Protein AF-A0A164PWG7-F1 (afdb_monomer_lite)

Sequence (227 aa):
MVSFFTFAILAALPVATAGVLSYVVKAGDTCDSISAANNASTYQLAIVNSGTIDPSCSNLAIGATICLASPGQDCSQTHVVQTGETCNQLESVFGINSTILWANNPQINEDCTNMYTGEVICTAGQVFTPSAPVGSVAADPSDIHPASAPPATTSVGTTTTTTTSSSSSTSPPTTTSTSTSTSSSSSSSSSSSKTTSTSTSATPTPTPDSGDDGDDGDDNLPWCDEL

Structure (mmCIF, N/CA/C/O backbone):
data_AF-A0A164PWG7-F1
#
_entry.id   AF-A0A164PWG7-F1
#
loop_
_atom_site.group_PDB
_atom_site.id
_atom_site.type_symbol
_atom_site.label_atom_id
_atom_site.label_alt_id
_atom_site.label_comp_id
_atom_site.label_asym_id
_atom_site.label_entity_id
_atom_site.label_seq_id
_atom_site.pdbx_PDB_ins_code
_atom_site.Cartn_x
_atom_site.Cartn_y
_atom_site.Cartn_z
_atom_site.occupancy
_atom_site.B_iso_or_equiv
_atom_site.auth_seq_id
_atom_site.auth_comp_id
_atom_site.auth_asym_id
_atom_site.auth_atom_id
_atom_site.pdbx_PDB_model_num
ATOM 1 N N . MET A 1 1 ? 69.682 1.162 7.909 1.00 52.47 1 MET A N 1
ATOM 2 C CA . MET A 1 1 ? 68.590 0.761 8.820 1.00 52.47 1 MET A CA 1
ATOM 3 C C . MET A 1 1 ? 67.306 1.289 8.201 1.00 52.47 1 MET A C 1
ATOM 5 O O . MET A 1 1 ? 67.155 2.499 8.141 1.00 52.47 1 MET A O 1
ATOM 9 N N . VAL A 1 2 ? 66.487 0.424 7.598 1.00 45.31 2 VAL A N 1
ATOM 10 C CA . VAL A 1 2 ? 65.310 0.840 6.810 1.00 45.31 2 VAL A CA 1
ATOM 11 C C . VAL A 1 2 ? 64.064 0.546 7.636 1.00 45.31 2 VAL A C 1
ATOM 13 O O . VAL A 1 2 ? 63.863 -0.599 8.035 1.00 45.31 2 VAL A O 1
ATOM 16 N N . SER A 1 3 ? 63.276 1.576 7.944 1.00 58.38 3 SER A N 1
ATOM 17 C CA . SER A 1 3 ? 62.084 1.447 8.786 1.00 58.38 3 SER A CA 1
ATOM 18 C C . SER A 1 3 ? 60.854 1.219 7.914 1.00 58.38 3 SER A C 1
ATOM 20 O O . SER A 1 3 ? 60.445 2.113 7.175 1.00 58.38 3 SER A O 1
ATOM 22 N N . PHE A 1 4 ? 60.272 0.023 7.987 1.00 56.84 4 PHE A N 1
ATOM 23 C CA . PHE A 1 4 ? 59.053 -0.315 7.257 1.00 56.84 4 PHE A CA 1
ATOM 24 C C . PHE A 1 4 ? 57.831 0.174 8.040 1.00 56.84 4 PHE A C 1
ATOM 26 O O . PHE A 1 4 ? 57.463 -0.413 9.055 1.00 56.84 4 PHE A O 1
ATOM 33 N N . PHE A 1 5 ? 57.196 1.245 7.564 1.00 63.22 5 PHE A N 1
ATOM 34 C CA . PHE A 1 5 ? 55.894 1.672 8.072 1.00 63.22 5 PHE A CA 1
ATOM 35 C C . PHE A 1 5 ? 54.803 0.740 7.536 1.00 63.22 5 PHE A C 1
ATOM 37 O O . PHE A 1 5 ? 54.441 0.793 6.362 1.00 63.22 5 PHE A O 1
ATOM 44 N N . THR A 1 6 ? 54.273 -0.117 8.406 1.00 63.53 6 THR A N 1
ATOM 45 C CA . THR A 1 6 ? 53.088 -0.928 8.118 1.00 63.53 6 THR A CA 1
ATOM 46 C C . THR A 1 6 ? 51.848 -0.039 8.120 1.00 63.53 6 THR A C 1
ATOM 48 O O . THR A 1 6 ? 51.354 0.336 9.185 1.00 63.53 6 THR A O 1
ATOM 51 N N . PHE A 1 7 ? 51.331 0.293 6.938 1.00 59.34 7 PHE A N 1
ATOM 52 C CA . PHE A 1 7 ? 50.018 0.921 6.814 1.00 59.34 7 PHE A CA 1
ATOM 53 C C . PHE A 1 7 ? 48.936 -0.070 7.255 1.00 59.34 7 PHE A C 1
ATOM 55 O O . PHE A 1 7 ? 48.806 -1.153 6.685 1.00 59.34 7 PHE A O 1
ATOM 62 N N . ALA A 1 8 ? 48.157 0.301 8.272 1.00 63.97 8 ALA A N 1
ATOM 63 C CA . ALA A 1 8 ? 46.962 -0.440 8.645 1.00 63.97 8 ALA A CA 1
ATOM 64 C C . ALA A 1 8 ? 45.886 -0.203 7.577 1.00 63.97 8 ALA A C 1
ATOM 66 O O . ALA A 1 8 ? 45.440 0.928 7.383 1.00 63.97 8 ALA A O 1
ATOM 67 N N . ILE A 1 9 ? 45.482 -1.263 6.877 1.00 61.28 9 ILE A N 1
ATOM 68 C CA . ILE A 1 9 ? 44.388 -1.194 5.906 1.00 61.28 9 ILE A CA 1
ATOM 69 C C . ILE A 1 9 ? 43.084 -1.063 6.694 1.00 61.28 9 ILE A C 1
ATOM 71 O O . ILE A 1 9 ? 42.662 -2.006 7.364 1.00 61.28 9 ILE A O 1
ATOM 75 N N . LEU A 1 10 ? 42.447 0.107 6.617 1.00 60.06 10 LEU A N 1
ATOM 76 C CA . LEU A 1 10 ? 41.082 0.285 7.098 1.00 60.06 10 LEU A CA 1
ATOM 77 C C . LEU A 1 10 ? 40.150 -0.500 6.169 1.00 60.06 10 LEU A C 1
ATOM 79 O O . LEU A 1 10 ? 39.916 -0.101 5.030 1.00 60.06 10 LEU A O 1
ATOM 83 N N . ALA A 1 11 ? 39.642 -1.634 6.648 1.00 56.31 11 ALA A N 1
ATOM 84 C CA . ALA A 1 11 ? 38.598 -2.364 5.950 1.00 56.31 11 ALA A CA 1
ATOM 85 C C . ALA A 1 11 ? 37.304 -1.542 6.010 1.00 56.31 11 ALA A C 1
ATOM 87 O O . ALA A 1 11 ? 36.694 -1.416 7.074 1.00 56.31 11 ALA A O 1
ATOM 88 N N . ALA A 1 12 ? 36.896 -0.972 4.876 1.00 59.94 12 ALA A N 1
ATOM 89 C CA . ALA A 1 12 ? 35.560 -0.415 4.741 1.00 59.94 12 ALA A CA 1
ATOM 90 C C . ALA A 1 12 ? 34.543 -1.551 4.918 1.00 59.94 12 ALA A C 1
ATOM 92 O O . ALA A 1 12 ? 34.608 -2.565 4.220 1.00 59.94 12 ALA A O 1
ATOM 93 N N . LEU A 1 13 ? 33.622 -1.393 5.868 1.00 57.59 13 LEU A N 1
ATOM 94 C CA . LEU A 1 13 ? 32.451 -2.260 5.944 1.00 57.59 13 LEU A CA 1
ATOM 95 C C . LEU A 1 13 ? 31.608 -2.034 4.680 1.00 57.59 13 LEU A C 1
ATOM 97 O O . LEU A 1 13 ? 31.513 -0.887 4.232 1.00 57.59 13 LEU A O 1
ATOM 101 N N . PRO A 1 14 ? 30.984 -3.078 4.105 1.00 47.38 14 PRO A N 1
ATOM 102 C CA . PRO A 1 14 ? 30.027 -2.873 3.033 1.00 47.38 14 PRO A CA 1
ATOM 103 C C . PRO A 1 14 ? 28.881 -2.019 3.576 1.00 47.38 14 PRO A C 1
ATOM 105 O O . PRO A 1 14 ? 28.176 -2.428 4.501 1.00 47.38 14 PRO A O 1
ATOM 108 N N . VAL A 1 15 ? 28.700 -0.828 3.006 1.00 54.97 15 VAL A N 1
ATOM 109 C CA . VAL A 1 15 ? 27.444 -0.097 3.165 1.00 54.97 15 VAL A CA 1
ATOM 110 C C . VAL A 1 15 ? 26.384 -0.969 2.511 1.00 54.97 15 VAL A C 1
ATOM 112 O O . VAL A 1 15 ? 26.452 -1.233 1.310 1.00 54.97 15 VAL A O 1
ATOM 115 N N . ALA A 1 16 ? 25.437 -1.458 3.306 1.00 49.78 16 ALA A N 1
ATOM 116 C CA . ALA A 1 16 ? 24.251 -2.093 2.765 1.00 49.78 16 ALA A CA 1
ATOM 117 C C . ALA A 1 16 ? 23.448 -1.004 2.049 1.00 49.78 16 ALA A C 1
ATOM 119 O O . ALA A 1 16 ? 22.734 -0.236 2.692 1.00 49.78 16 ALA A O 1
ATOM 120 N N . THR A 1 17 ? 23.609 -0.910 0.726 1.00 49.88 17 THR A N 1
ATOM 121 C CA . THR A 1 17 ? 22.620 -0.210 -0.091 1.00 49.88 17 THR A CA 1
ATOM 122 C C . THR A 1 17 ? 21.271 -0.881 0.154 1.00 49.88 17 THR A C 1
ATOM 124 O O . THR A 1 17 ? 21.192 -2.114 0.216 1.00 49.88 17 THR A O 1
ATOM 127 N N . ALA A 1 18 ? 20.230 -0.081 0.371 1.00 59.41 18 ALA A N 1
ATOM 128 C CA . ALA A 1 18 ? 18.877 -0.584 0.552 1.00 59.41 18 ALA A CA 1
ATOM 129 C C . ALA A 1 18 ? 18.358 -1.030 -0.821 1.00 59.41 18 ALA A C 1
ATOM 131 O O . ALA A 1 18 ? 17.728 -0.256 -1.533 1.00 59.41 18 ALA A O 1
ATOM 132 N N . GLY A 1 19 ? 18.722 -2.255 -1.214 1.00 62.94 19 GLY A N 1
ATOM 133 C CA . GLY A 1 19 ? 18.371 -2.824 -2.512 1.00 62.94 19 GLY A CA 1
ATOM 134 C C . GLY A 1 19 ? 16.861 -2.805 -2.728 1.00 62.94 19 GLY A C 1
ATOM 135 O O . GLY A 1 19 ? 16.097 -3.121 -1.813 1.00 62.94 19 GLY A O 1
ATOM 136 N N . VAL A 1 20 ? 16.447 -2.408 -3.928 1.00 71.56 20 VAL A N 1
ATOM 137 C CA . VAL A 1 20 ? 15.059 -2.035 -4.194 1.00 71.56 20 VAL A CA 1
ATOM 138 C C . VAL A 1 20 ? 14.106 -3.213 -4.034 1.00 71.56 20 VAL A C 1
ATOM 140 O O . VAL A 1 20 ? 14.305 -4.307 -4.574 1.00 71.56 20 VAL A O 1
ATOM 143 N N . LEU A 1 21 ? 13.050 -2.988 -3.253 1.00 84.75 21 LEU A N 1
ATOM 144 C CA . LEU A 1 21 ? 12.075 -4.017 -2.934 1.00 84.75 21 LEU A CA 1
ATOM 145 C C . LEU A 1 21 ? 11.189 -4.232 -4.167 1.00 84.75 21 LEU A C 1
ATOM 147 O O . LEU A 1 21 ? 10.306 -3.429 -4.456 1.00 84.75 21 LEU A O 1
ATOM 151 N N . SER A 1 22 ? 11.458 -5.294 -4.923 1.00 91.12 22 SER A N 1
ATOM 152 C CA . SER A 1 22 ? 10.815 -5.589 -6.207 1.00 91.12 22 SER A CA 1
ATOM 153 C C . SER A 1 22 ? 10.317 -7.033 -6.277 1.00 91.12 22 SER A C 1
ATOM 155 O O . SER A 1 22 ? 10.757 -7.911 -5.532 1.00 91.12 22 SER A O 1
ATOM 157 N N . TYR A 1 23 ? 9.351 -7.284 -7.160 1.00 93.31 23 TYR A N 1
ATOM 158 C CA . TYR A 1 23 ? 8.642 -8.555 -7.260 1.00 93.31 23 TYR A CA 1
ATOM 159 C C . TYR A 1 23 ? 8.322 -8.911 -8.713 1.00 93.31 23 TYR A C 1
ATOM 161 O O . TYR A 1 23 ? 7.915 -8.055 -9.493 1.00 93.31 23 TYR A O 1
ATOM 169 N N . VAL A 1 24 ? 8.459 -10.192 -9.072 1.00 94.62 24 VAL A N 1
ATOM 170 C CA . VAL A 1 24 ? 8.074 -10.710 -10.396 1.00 94.62 24 VAL A CA 1
ATOM 171 C C . VAL A 1 24 ? 6.700 -11.377 -10.317 1.00 94.62 24 VAL A C 1
ATOM 173 O O . VAL A 1 24 ? 6.528 -12.372 -9.595 1.00 94.62 24 VAL A O 1
ATOM 176 N N . VAL A 1 25 ? 5.750 -10.830 -11.081 1.00 95.81 25 VAL A N 1
ATOM 177 C CA . VAL A 1 25 ? 4.333 -11.230 -11.136 1.00 95.81 25 VAL A CA 1
ATOM 178 C C . VAL A 1 25 ? 4.170 -12.668 -11.630 1.00 95.81 25 VAL A C 1
ATOM 180 O O . VAL A 1 25 ? 4.746 -13.065 -12.647 1.00 95.81 25 VAL A O 1
ATOM 183 N N . LYS A 1 26 ? 3.343 -13.449 -10.931 1.00 95.94 26 LYS A N 1
ATOM 184 C CA . LYS A 1 26 ? 3.063 -14.866 -11.203 1.00 95.94 26 LYS A CA 1
ATOM 185 C C . LYS A 1 26 ? 1.606 -15.068 -11.624 1.00 95.94 26 LYS A C 1
ATOM 187 O O . LYS A 1 26 ? 0.767 -14.179 -11.512 1.00 95.94 26 LYS A O 1
ATOM 192 N N . ALA A 1 27 ? 1.302 -16.265 -12.123 1.00 95.88 27 ALA A N 1
ATOM 193 C CA . ALA A 1 27 ? -0.060 -16.641 -12.484 1.00 95.88 27 ALA A CA 1
ATOM 194 C C . ALA A 1 27 ? -0.973 -16.678 -11.249 1.00 95.88 27 ALA A C 1
ATOM 196 O O . ALA A 1 27 ? -0.727 -17.460 -10.332 1.00 95.88 27 ALA A O 1
ATOM 197 N N . GLY A 1 28 ? -2.044 -15.883 -11.269 1.00 93.38 28 GLY A N 1
ATOM 198 C CA . GLY A 1 28 ? -3.027 -15.793 -10.189 1.00 93.38 28 GLY A CA 1
ATOM 199 C C . GLY A 1 28 ? -2.750 -14.720 -9.130 1.00 93.38 28 GLY A C 1
ATOM 200 O O . GLY A 1 28 ? -3.546 -14.610 -8.202 1.00 93.38 28 GLY A O 1
ATOM 201 N N . ASP A 1 29 ? -1.681 -13.930 -9.264 1.00 96.88 29 ASP A N 1
ATOM 202 C CA . ASP A 1 29 ? -1.406 -12.802 -8.364 1.00 96.88 29 ASP A CA 1
ATOM 203 C C . ASP A 1 29 ? -2.400 -11.637 -8.581 1.00 96.88 29 ASP A C 1
ATOM 205 O O . ASP A 1 29 ? -2.805 -11.364 -9.709 1.00 96.88 29 ASP A O 1
ATOM 209 N N . THR A 1 30 ? -2.744 -10.898 -7.526 1.00 95.25 30 THR A N 1
ATOM 210 C CA . THR A 1 30 ? -3.335 -9.543 -7.574 1.00 95.25 30 THR A CA 1
ATOM 211 C C . THR A 1 30 ? -2.411 -8.564 -6.844 1.00 95.25 30 THR A C 1
ATOM 213 O O . THR A 1 30 ? -1.523 -9.002 -6.111 1.00 95.25 30 THR A O 1
ATOM 216 N N . CYS A 1 31 ? -2.616 -7.245 -6.973 1.00 94.69 31 CYS A N 1
ATOM 217 C CA . CYS A 1 31 ? -1.862 -6.282 -6.158 1.00 94.69 31 CYS A CA 1
ATOM 218 C C . CYS A 1 31 ? -1.983 -6.598 -4.658 1.00 94.69 31 CYS A C 1
ATOM 220 O O . CYS A 1 31 ? -0.962 -6.727 -3.993 1.00 94.69 31 CYS A O 1
ATOM 222 N N . ASP A 1 32 ? -3.196 -6.846 -4.151 1.00 95.12 32 ASP A N 1
ATOM 223 C CA . ASP A 1 32 ? -3.411 -7.190 -2.740 1.00 95.12 32 ASP A CA 1
ATOM 224 C C . ASP A 1 32 ? -2.727 -8.506 -2.325 1.00 95.12 32 ASP A C 1
ATOM 226 O O . ASP A 1 32 ? -2.140 -8.577 -1.245 1.00 95.12 32 ASP A O 1
ATOM 230 N N . SER A 1 33 ? -2.722 -9.547 -3.173 1.00 96.38 33 SER A N 1
ATOM 231 C CA . SER A 1 33 ? -2.039 -10.806 -2.831 1.00 96.38 33 SER A CA 1
ATOM 232 C C . SER A 1 33 ? -0.516 -10.663 -2.835 1.00 96.38 33 SER A C 1
ATOM 234 O O . SER A 1 33 ? 0.156 -11.298 -2.023 1.00 96.38 33 SER A O 1
ATOM 236 N N . ILE A 1 34 ? 0.037 -9.823 -3.718 1.00 96.12 34 ILE A N 1
ATOM 237 C CA . ILE A 1 34 ? 1.463 -9.479 -3.732 1.00 96.12 34 ILE A CA 1
ATOM 238 C C . ILE A 1 34 ? 1.802 -8.653 -2.488 1.00 96.12 34 ILE A C 1
ATOM 240 O O . ILE A 1 34 ? 2.715 -9.018 -1.747 1.00 96.12 34 ILE A O 1
ATOM 244 N N . SER A 1 35 ? 1.051 -7.588 -2.220 1.00 95.69 35 SER A N 1
ATOM 245 C CA . SER A 1 35 ? 1.197 -6.735 -1.041 1.00 95.69 35 SER A CA 1
ATOM 246 C C . SER A 1 35 ? 1.171 -7.543 0.260 1.00 95.69 35 SER A C 1
ATOM 248 O O . SER A 1 35 ? 2.094 -7.440 1.071 1.00 95.69 35 SER A O 1
ATOM 250 N N . ALA A 1 36 ? 0.192 -8.439 0.421 1.00 96.25 36 ALA A N 1
ATOM 251 C CA . ALA A 1 36 ? 0.043 -9.275 1.610 1.00 96.25 36 ALA A CA 1
ATOM 252 C C . ALA A 1 36 ? 1.167 -10.315 1.752 1.00 96.25 36 ALA A C 1
ATOM 254 O O . ALA A 1 36 ? 1.600 -10.607 2.865 1.00 96.25 36 ALA A O 1
ATOM 255 N N . ALA A 1 37 ? 1.668 -10.864 0.640 1.00 96.38 37 ALA A N 1
ATOM 256 C CA . ALA A 1 37 ? 2.770 -11.826 0.653 1.00 96.38 37 ALA A CA 1
ATOM 257 C C . ALA A 1 37 ? 4.145 -11.187 0.928 1.00 96.38 37 ALA A C 1
ATOM 259 O O . ALA A 1 37 ? 5.050 -11.887 1.386 1.00 96.38 37 ALA A O 1
ATOM 260 N N . ASN A 1 38 ? 4.313 -9.888 0.651 1.00 94.75 38 ASN A N 1
ATOM 261 C CA . ASN A 1 38 ? 5.597 -9.186 0.768 1.00 94.75 38 ASN A CA 1
ATOM 262 C C . ASN A 1 38 ? 5.647 -8.140 1.904 1.00 94.75 38 ASN A C 1
ATOM 264 O O . ASN A 1 38 ? 6.716 -7.592 2.150 1.00 94.75 38 ASN A O 1
ATOM 268 N N . ASN A 1 39 ? 4.548 -7.905 2.636 1.00 93.81 39 ASN A N 1
ATOM 269 C CA . ASN A 1 39 ? 4.400 -6.829 3.637 1.00 93.81 39 ASN A CA 1
ATOM 270 C C . ASN A 1 39 ? 4.582 -5.422 3.034 1.00 93.81 39 ASN A C 1
ATOM 272 O O . ASN A 1 39 ? 5.208 -4.551 3.631 1.00 93.81 39 ASN A O 1
ATOM 276 N N . ALA A 1 40 ? 4.048 -5.213 1.830 1.00 93.06 40 ALA A N 1
ATOM 277 C CA . ALA A 1 40 ? 4.047 -3.925 1.142 1.00 93.06 40 ALA A CA 1
ATOM 278 C C . ALA A 1 40 ? 2.626 -3.355 1.127 1.00 93.06 40 ALA A C 1
ATOM 280 O O . ALA A 1 40 ? 1.676 -4.098 0.892 1.00 93.06 40 ALA A O 1
ATOM 281 N N . SER A 1 41 ? 2.446 -2.054 1.360 1.00 93.88 41 SER A N 1
ATOM 282 C CA . SER A 1 41 ? 1.100 -1.465 1.327 1.00 93.88 41 SER A CA 1
ATOM 283 C C . SER A 1 41 ? 0.530 -1.453 -0.096 1.00 93.88 41 SER A C 1
ATOM 285 O O . SER A 1 41 ? 1.255 -1.150 -1.046 1.00 93.88 41 SER A O 1
ATOM 287 N N . THR A 1 42 ? -0.770 -1.737 -0.246 1.00 92.69 42 THR A N 1
ATOM 288 C CA . THR A 1 42 ? -1.476 -1.635 -1.535 1.00 92.69 42 THR A CA 1
ATOM 289 C C . THR A 1 42 ? -1.344 -0.216 -2.113 1.00 92.69 42 THR A C 1
ATOM 291 O O . THR A 1 42 ? -1.077 -0.076 -3.308 1.00 92.69 42 THR A O 1
ATOM 294 N N . TYR A 1 43 ? -1.397 0.829 -1.269 1.00 90.94 43 TYR A N 1
ATOM 295 C CA . TYR A 1 43 ? -1.148 2.220 -1.674 1.00 90.94 43 TYR A CA 1
ATOM 296 C C . TYR A 1 43 ? 0.234 2.400 -2.307 1.00 90.94 43 TYR A C 1
ATOM 298 O O . TYR A 1 43 ? 0.369 2.923 -3.413 1.00 90.94 43 TYR A O 1
ATOM 306 N N . GLN A 1 44 ? 1.276 1.963 -1.593 1.00 90.62 44 GLN A N 1
ATOM 307 C CA . GLN A 1 44 ? 2.664 2.165 -2.004 1.00 90.62 44 GLN A CA 1
ATOM 308 C C . GLN A 1 44 ? 2.944 1.459 -3.330 1.00 90.62 44 GLN A C 1
ATOM 310 O O . GLN A 1 44 ? 3.509 2.081 -4.227 1.00 90.62 44 GLN A O 1
ATOM 315 N N . LEU A 1 45 ? 2.467 0.217 -3.480 1.00 91.62 45 LEU A N 1
ATOM 316 C CA . LEU A 1 45 ? 2.562 -0.568 -4.710 1.00 91.62 45 LEU A CA 1
ATOM 317 C C . LEU A 1 45 ? 1.825 0.120 -5.878 1.00 91.62 45 LEU A C 1
ATOM 319 O O . LEU A 1 45 ? 2.379 0.215 -6.974 1.00 91.62 45 LEU A O 1
ATOM 323 N N . ALA A 1 46 ? 0.621 0.658 -5.663 1.00 88.56 46 ALA A N 1
ATOM 324 C CA . ALA A 1 46 ? -0.116 1.376 -6.706 1.00 88.56 46 ALA A CA 1
ATOM 325 C C . ALA A 1 46 ? 0.592 2.672 -7.153 1.00 88.56 46 ALA A C 1
ATOM 327 O O . ALA A 1 46 ? 0.720 2.925 -8.350 1.00 88.56 46 ALA A O 1
ATOM 328 N N . ILE A 1 47 ? 1.102 3.478 -6.213 1.00 86.62 47 ILE A N 1
ATOM 329 C CA . ILE A 1 47 ? 1.784 4.745 -6.526 1.00 86.62 47 ILE A CA 1
ATOM 330 C C . ILE A 1 47 ? 3.139 4.513 -7.202 1.00 86.62 47 ILE A C 1
ATOM 332 O O . ILE A 1 47 ? 3.409 5.126 -8.237 1.00 86.62 47 ILE A O 1
ATOM 336 N N . VAL A 1 48 ? 3.976 3.615 -6.672 1.00 88.62 48 VAL A N 1
ATOM 337 C CA . VAL A 1 48 ? 5.343 3.383 -7.181 1.00 88.62 48 VAL A CA 1
ATOM 338 C C . VAL A 1 48 ? 5.359 2.786 -8.598 1.00 88.62 48 VAL A C 1
ATOM 340 O O . VAL A 1 48 ? 6.302 3.001 -9.353 1.00 88.62 48 VAL A O 1
ATOM 343 N N . ASN A 1 49 ? 4.286 2.092 -8.999 1.00 90.00 49 ASN A N 1
ATOM 344 C CA . ASN A 1 49 ? 4.118 1.554 -10.352 1.00 90.00 49 ASN A CA 1
ATOM 345 C C . ASN A 1 49 ? 3.130 2.359 -11.218 1.00 90.00 49 ASN A C 1
ATOM 347 O O . ASN A 1 49 ? 2.752 1.890 -12.285 1.00 90.00 49 ASN A O 1
ATOM 351 N N . SER A 1 50 ? 2.696 3.553 -10.808 1.00 86.75 50 SER A N 1
ATOM 352 C CA . SER A 1 50 ? 1.603 4.299 -11.471 1.00 86.75 50 SER A CA 1
ATOM 353 C C . SER A 1 50 ? 1.844 4.690 -12.944 1.00 86.75 50 SER A C 1
ATOM 355 O O . SER A 1 50 ? 0.902 5.062 -13.643 1.00 86.75 50 SER A O 1
ATOM 357 N N . GLY A 1 51 ? 3.082 4.583 -13.444 1.00 84.25 51 GLY A N 1
ATOM 358 C CA . GLY A 1 51 ? 3.414 4.717 -14.870 1.00 84.25 51 GLY A CA 1
ATOM 359 C C . GLY A 1 51 ? 3.225 3.441 -15.708 1.00 84.25 51 GLY A C 1
ATOM 360 O O . GLY A 1 51 ? 3.263 3.514 -16.935 1.00 84.25 51 GLY A O 1
ATOM 361 N N . THR A 1 52 ? 3.034 2.276 -15.077 1.00 87.75 52 THR A N 1
ATOM 362 C CA . THR A 1 52 ? 2.986 0.953 -15.733 1.00 87.75 52 THR A CA 1
ATOM 363 C C . THR A 1 52 ? 1.798 0.087 -15.299 1.00 87.75 52 THR A C 1
ATOM 365 O O . THR A 1 52 ? 1.278 -0.672 -16.118 1.00 87.75 52 THR A O 1
ATOM 368 N N . ILE A 1 53 ? 1.328 0.214 -14.055 1.00 89.56 53 ILE A N 1
ATOM 369 C CA . ILE A 1 53 ? 0.128 -0.438 -13.510 1.00 89.56 53 ILE A CA 1
ATOM 370 C C . ILE A 1 53 ? -0.998 0.598 -13.408 1.00 89.56 53 ILE A C 1
ATOM 372 O O . ILE A 1 53 ? -0.774 1.726 -12.972 1.00 89.56 53 ILE A O 1
ATOM 376 N N . ASP A 1 54 ? -2.214 0.231 -13.817 1.00 86.75 54 ASP A N 1
ATOM 377 C CA . ASP A 1 54 ? -3.369 1.127 -13.697 1.00 86.75 54 ASP A CA 1
ATOM 378 C C . ASP A 1 54 ? -3.868 1.252 -12.237 1.00 86.75 54 ASP A C 1
ATOM 380 O O . ASP A 1 54 ? -3.664 0.334 -11.440 1.00 86.75 54 ASP A O 1
ATOM 384 N N . PRO A 1 55 ? -4.570 2.342 -11.858 1.00 81.38 55 PRO A N 1
ATOM 385 C CA . PRO A 1 55 ? -5.012 2.564 -10.474 1.00 81.38 55 PRO A CA 1
ATOM 386 C C . PRO A 1 55 ? -5.955 1.487 -9.901 1.00 81.38 55 PRO A C 1
ATOM 388 O O . PRO A 1 55 ? -6.116 1.393 -8.689 1.00 81.38 55 PRO A O 1
ATOM 391 N N . SER A 1 56 ? -6.574 0.662 -10.753 1.00 82.50 56 SER A N 1
ATOM 392 C CA . SER A 1 56 ? -7.412 -0.477 -10.352 1.00 82.50 56 SER A CA 1
ATOM 393 C C . SER A 1 56 ? -6.680 -1.827 -10.397 1.00 82.50 56 SER A C 1
ATOM 395 O O . SER A 1 56 ? -7.305 -2.867 -10.197 1.00 82.50 56 SER A O 1
ATOM 397 N N . CYS A 1 57 ? -5.365 -1.829 -10.658 1.00 90.12 57 CYS A N 1
ATOM 398 C CA . CYS A 1 57 ? -4.514 -3.008 -10.842 1.00 90.12 57 CYS A CA 1
ATOM 399 C C . CYS A 1 57 ? -5.036 -4.006 -11.902 1.00 90.12 57 CYS A C 1
ATOM 401 O O . CYS A 1 57 ? -4.770 -5.207 -11.839 1.00 90.12 57 CYS A O 1
ATOM 403 N N . SER A 1 58 ? -5.798 -3.533 -12.894 1.00 89.75 58 SER A N 1
ATOM 404 C CA . SER A 1 58 ? -6.483 -4.410 -13.855 1.00 89.75 58 SER A CA 1
ATOM 405 C C . SER A 1 58 ? -5.566 -4.994 -14.937 1.00 89.75 58 SER A C 1
ATOM 407 O O . SER A 1 58 ? -5.870 -6.039 -15.515 1.00 89.75 58 SER A O 1
ATOM 409 N N . ASN A 1 59 ? -4.432 -4.340 -15.196 1.00 91.94 59 ASN A N 1
ATOM 410 C CA . ASN A 1 59 ? -3.472 -4.673 -16.247 1.00 91.94 59 ASN A CA 1
ATOM 411 C C . ASN A 1 59 ? -2.269 -5.524 -15.781 1.00 91.94 59 ASN A C 1
ATOM 413 O O . ASN A 1 59 ? -1.297 -5.660 -16.529 1.00 91.94 59 ASN A O 1
ATOM 417 N N . LEU A 1 60 ? -2.313 -6.093 -14.570 1.00 93.00 60 LEU A N 1
ATOM 418 C CA . LEU A 1 60 ? -1.196 -6.814 -13.949 1.00 93.00 60 LEU A CA 1
ATOM 419 C C . LEU A 1 60 ? -0.734 -8.028 -14.792 1.00 93.00 60 LEU A C 1
ATOM 421 O O . LEU A 1 60 ? -1.443 -9.027 -14.932 1.00 93.00 60 LEU A O 1
ATOM 425 N N . ALA A 1 61 ? 0.475 -7.947 -15.357 1.00 93.19 61 ALA A N 1
ATOM 426 C CA . ALA A 1 61 ? 0.973 -8.890 -16.362 1.00 93.19 61 ALA A CA 1
ATOM 427 C C . ALA A 1 61 ? 1.994 -9.896 -15.800 1.00 93.19 61 ALA A C 1
ATOM 429 O O . ALA A 1 61 ? 3.011 -9.513 -15.224 1.00 93.19 61 ALA A O 1
ATOM 430 N N . ILE A 1 62 ? 1.768 -11.197 -16.026 1.00 95.38 62 ILE A N 1
ATOM 431 C CA . ILE A 1 62 ? 2.688 -12.268 -15.600 1.00 95.38 62 ILE A CA 1
ATOM 432 C C . ILE A 1 62 ? 4.084 -12.064 -16.201 1.00 95.38 62 ILE A C 1
ATOM 434 O O . ILE A 1 62 ? 4.230 -11.891 -17.410 1.00 95.38 62 ILE A O 1
ATOM 438 N N . GLY A 1 63 ? 5.112 -12.164 -15.357 1.00 92.12 63 GLY A N 1
ATOM 439 C CA . GLY A 1 63 ? 6.512 -11.987 -15.737 1.00 92.12 63 GLY A CA 1
ATOM 440 C C . GLY A 1 63 ? 6.989 -10.533 -15.739 1.00 92.12 63 GLY A C 1
ATOM 441 O O . GLY A 1 63 ? 8.184 -10.316 -15.914 1.00 92.12 63 GLY A O 1
ATOM 442 N N . ALA A 1 64 ? 6.108 -9.553 -15.508 1.00 91.94 64 ALA A N 1
ATOM 443 C CA . ALA A 1 64 ? 6.534 -8.187 -15.224 1.00 91.94 64 ALA A CA 1
ATOM 444 C C . ALA A 1 64 ? 7.247 -8.121 -13.864 1.00 91.94 64 ALA A C 1
ATOM 446 O O . ALA A 1 64 ? 6.803 -8.743 -12.892 1.00 91.94 64 ALA A O 1
ATOM 447 N N . THR A 1 65 ? 8.328 -7.345 -13.796 1.00 92.88 65 THR A N 1
ATOM 448 C CA . THR A 1 65 ? 8.896 -6.872 -12.529 1.00 92.88 65 THR A CA 1
ATOM 449 C C . THR A 1 65 ? 8.146 -5.614 -12.115 1.00 92.88 65 T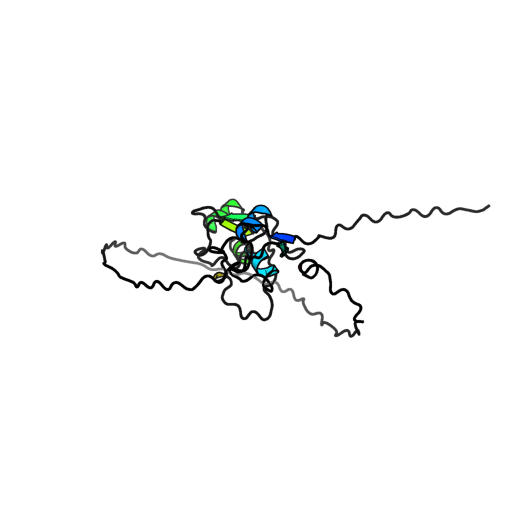HR A C 1
ATOM 451 O O . THR A 1 65 ? 7.991 -4.704 -12.926 1.00 92.88 65 THR A O 1
ATOM 454 N N . ILE A 1 66 ? 7.692 -5.570 -10.868 1.00 92.69 66 ILE A N 1
ATOM 455 C CA . ILE A 1 66 ? 7.008 -4.427 -10.262 1.00 92.69 66 ILE A CA 1
ATOM 456 C C . ILE A 1 66 ? 7.723 -4.038 -8.967 1.00 92.69 66 ILE A C 1
ATOM 458 O O . ILE A 1 66 ? 8.345 -4.883 -8.316 1.00 92.69 66 ILE A O 1
ATOM 462 N N . CYS A 1 67 ? 7.628 -2.774 -8.579 1.00 92.69 67 CYS A N 1
ATOM 463 C CA . CYS A 1 67 ? 8.234 -2.263 -7.353 1.00 92.69 67 CYS A CA 1
ATOM 464 C C . CYS A 1 67 ? 7.226 -2.367 -6.200 1.00 92.69 67 CYS A C 1
ATOM 466 O O . CYS A 1 67 ? 6.023 -2.216 -6.401 1.00 92.69 67 CYS A O 1
ATOM 468 N N . LEU A 1 68 ? 7.692 -2.663 -4.991 1.00 91.69 68 LEU A N 1
ATOM 469 C CA . LEU A 1 68 ? 6.841 -2.855 -3.812 1.00 91.69 68 LEU A CA 1
ATOM 470 C C . LEU A 1 68 ? 6.790 -1.601 -2.927 1.00 91.69 68 LEU A C 1
ATOM 472 O O . LEU A 1 68 ? 5.768 -1.339 -2.299 1.00 91.69 68 LEU A O 1
ATOM 476 N N . ALA A 1 69 ? 7.869 -0.815 -2.910 1.00 87.31 69 ALA A N 1
ATOM 477 C CA . ALA A 1 69 ? 7.954 0.502 -2.282 1.00 87.31 69 ALA A CA 1
ATOM 478 C C . ALA A 1 69 ? 9.096 1.322 -2.911 1.00 87.31 69 ALA A C 1
ATOM 480 O O . ALA A 1 69 ? 10.009 0.747 -3.506 1.00 87.31 69 ALA A O 1
ATOM 481 N N . SER A 1 70 ? 9.067 2.648 -2.742 1.00 84.75 70 SER A N 1
ATOM 482 C CA . SER A 1 70 ? 10.209 3.524 -3.051 1.00 84.75 70 SER A CA 1
ATOM 483 C C . SER A 1 70 ? 11.295 3.414 -1.963 1.00 84.75 70 SER A C 1
ATOM 485 O O . SER A 1 70 ? 10.946 3.276 -0.782 1.00 84.75 70 SER A O 1
ATOM 487 N N . PRO A 1 71 ? 12.594 3.516 -2.302 1.00 80.44 71 PRO A N 1
ATOM 488 C CA . PRO A 1 71 ? 13.693 3.445 -1.337 1.00 80.44 71 PRO A CA 1
ATOM 489 C C . PRO A 1 71 ? 13.545 4.415 -0.156 1.00 80.44 71 PRO A C 1
ATOM 491 O O . PRO A 1 71 ? 13.343 5.617 -0.317 1.00 80.44 71 PRO A O 1
ATOM 494 N N . GLY A 1 72 ? 13.638 3.886 1.068 1.00 80.88 72 GLY A N 1
ATOM 495 C CA . GLY A 1 72 ? 13.518 4.677 2.297 1.00 80.88 72 GLY A CA 1
ATOM 496 C C . GLY A 1 72 ? 12.116 5.236 2.580 1.00 80.88 72 GLY A C 1
ATOM 497 O O . GLY A 1 72 ? 11.970 6.026 3.512 1.00 80.88 72 GLY A O 1
ATOM 498 N N . GLN A 1 73 ? 11.101 4.844 1.803 1.00 84.88 73 GLN A N 1
ATOM 499 C CA . GLN A 1 73 ? 9.675 5.056 2.082 1.00 84.88 73 GLN A CA 1
ATOM 500 C C . GLN A 1 73 ? 8.934 3.715 2.241 1.00 84.88 73 GLN A C 1
ATOM 502 O O . GLN A 1 73 ? 7.714 3.664 2.129 1.00 84.88 73 GLN A O 1
ATOM 507 N N . ASP A 1 74 ? 9.637 2.611 2.497 1.00 87.62 74 ASP A N 1
ATOM 508 C CA . ASP A 1 74 ? 9.018 1.306 2.720 1.00 87.62 74 ASP A CA 1
ATOM 509 C C . ASP A 1 74 ? 8.208 1.286 4.023 1.00 87.62 74 ASP A C 1
ATOM 511 O O . ASP A 1 74 ? 8.732 1.511 5.114 1.00 87.62 74 ASP A O 1
ATOM 515 N N . CYS A 1 75 ? 6.910 0.981 3.939 1.00 91.69 75 CYS A N 1
ATOM 516 C CA . CYS A 1 75 ? 6.130 0.740 5.146 1.00 91.69 75 CYS A CA 1
ATOM 517 C C . CYS A 1 75 ? 6.289 -0.711 5.610 1.00 91.69 75 CYS A C 1
ATOM 519 O O . CYS A 1 75 ? 5.379 -1.525 5.481 1.00 91.69 75 CYS A O 1
ATOM 521 N N . SER A 1 76 ? 7.435 -1.013 6.223 1.00 86.62 76 SER A N 1
ATOM 522 C CA . SER A 1 76 ? 7.774 -2.331 6.788 1.00 86.62 76 SER A CA 1
ATOM 523 C C . SER A 1 76 ? 6.830 -2.846 7.908 1.00 86.62 76 SER A C 1
ATOM 525 O O . SER A 1 76 ? 7.069 -3.915 8.469 1.00 86.62 76 SER A O 1
ATOM 527 N N . GLN A 1 77 ? 5.758 -2.120 8.260 1.00 94.94 77 GLN A N 1
ATOM 528 C CA . GLN A 1 77 ? 4.701 -2.566 9.178 1.00 94.94 77 GLN A CA 1
ATOM 529 C C . GLN A 1 77 ? 3.325 -2.393 8.522 1.00 94.94 77 GLN A C 1
ATOM 531 O O . GLN A 1 77 ? 2.722 -1.320 8.570 1.00 94.94 77 GLN A O 1
ATOM 536 N N . THR A 1 78 ? 2.813 -3.480 7.949 1.00 97.00 78 THR A N 1
ATOM 537 C CA . THR A 1 78 ? 1.489 -3.550 7.314 1.00 97.00 78 THR A CA 1
ATOM 538 C C . THR A 1 78 ? 0.485 -4.373 8.121 1.00 97.00 78 THR A C 1
ATOM 540 O O . THR A 1 78 ? 0.860 -5.171 8.982 1.00 97.00 78 THR A O 1
ATOM 543 N N . HIS A 1 79 ? -0.793 -4.231 7.777 1.00 97.81 79 HIS A N 1
ATOM 544 C CA . HIS A 1 79 ? -1.909 -5.076 8.198 1.00 97.81 79 HIS A CA 1
ATOM 545 C C . HIS A 1 79 ? -2.786 -5.425 6.992 1.00 97.81 79 HIS A C 1
ATOM 547 O O . HIS A 1 79 ? -3.012 -4.573 6.136 1.00 97.81 79 HIS A O 1
ATOM 553 N N . VAL A 1 80 ? -3.295 -6.657 6.927 1.00 97.75 80 VAL A N 1
ATOM 554 C CA . VAL A 1 80 ? -4.251 -7.081 5.890 1.00 97.75 80 VAL A CA 1
ATOM 555 C C . VAL A 1 80 ? -5.656 -6.964 6.467 1.00 97.75 80 VAL A C 1
ATOM 557 O O . VAL A 1 80 ? -5.981 -7.670 7.423 1.00 97.75 80 VAL A O 1
ATOM 560 N N . VAL A 1 81 ? -6.491 -6.104 5.888 1.00 97.50 81 VAL A N 1
ATOM 561 C CA . VAL A 1 81 ? -7.826 -5.783 6.410 1.00 97.50 81 VAL A CA 1
ATOM 562 C C . VAL A 1 81 ? -8.720 -7.020 6.447 1.00 97.50 81 VAL A C 1
ATOM 564 O O . VAL A 1 81 ? -8.910 -7.717 5.448 1.00 97.50 81 VAL A O 1
ATOM 567 N N . GLN A 1 82 ? -9.304 -7.275 7.614 1.00 96.81 82 GLN A N 1
ATOM 568 C CA . GLN A 1 82 ? -10.256 -8.348 7.879 1.00 96.81 82 GLN A CA 1
ATOM 569 C C . GLN A 1 82 ? -11.705 -7.844 7.782 1.00 96.81 82 GLN A C 1
ATOM 571 O O . GLN A 1 82 ? -11.988 -6.648 7.696 1.00 96.81 82 GLN A O 1
ATOM 576 N N . THR A 1 83 ? -12.667 -8.768 7.765 1.00 95.81 83 THR A N 1
ATOM 577 C CA . THR A 1 83 ? -14.080 -8.401 7.600 1.00 95.81 83 THR A CA 1
ATOM 578 C C . THR A 1 83 ? -14.638 -7.706 8.849 1.00 95.81 83 THR A C 1
ATOM 580 O O . THR A 1 83 ? -14.549 -8.233 9.95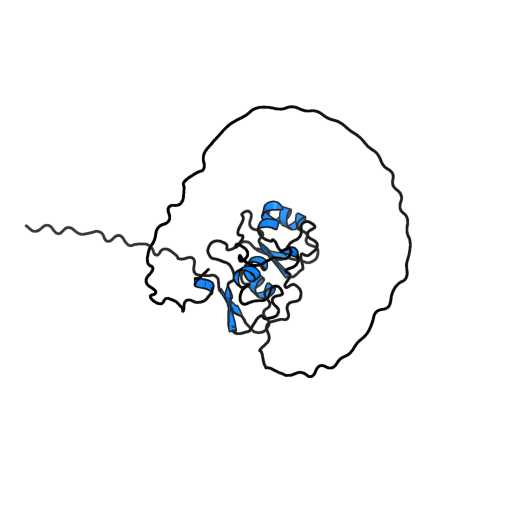7 1.00 95.81 83 THR A O 1
ATOM 583 N N . GLY A 1 84 ? -15.215 -6.512 8.673 1.00 93.81 84 GLY A N 1
ATOM 584 C CA . GLY A 1 84 ? -15.792 -5.711 9.763 1.00 93.81 84 GLY A CA 1
ATOM 585 C C . GLY A 1 84 ? -14.794 -4.885 10.589 1.00 93.81 84 GLY A C 1
ATOM 586 O O . GLY A 1 84 ? -15.190 -4.302 11.602 1.00 93.81 84 GLY A O 1
ATOM 587 N N . GLU A 1 85 ? -13.524 -4.808 10.184 1.00 96.44 85 GLU A N 1
ATOM 588 C CA . GLU A 1 85 ? -12.581 -3.849 10.769 1.00 96.44 85 GLU A CA 1
ATOM 589 C C . GLU A 1 85 ? -12.911 -2.402 10.366 1.00 96.44 85 GLU A C 1
ATOM 591 O O . GLU A 1 85 ? -13.605 -2.145 9.385 1.00 96.44 85 GLU A O 1
ATOM 596 N N . THR A 1 86 ? -12.422 -1.443 11.153 1.00 96.06 86 THR A N 1
ATOM 597 C CA . THR A 1 86 ? -12.592 0.001 10.929 1.00 96.06 86 THR A CA 1
ATOM 598 C C . THR A 1 86 ? -11.335 0.739 11.379 1.00 96.06 86 THR A C 1
ATOM 600 O O . THR A 1 86 ? -10.601 0.243 12.235 1.00 96.06 86 THR A O 1
ATOM 603 N N . CYS A 1 87 ? -11.100 1.950 10.873 1.00 96.62 87 CYS A N 1
ATOM 604 C CA . CYS A 1 87 ? -9.900 2.733 11.185 1.00 96.62 87 CYS A CA 1
ATOM 605 C C . CYS A 1 87 ? -9.687 2.928 12.695 1.00 96.62 87 CYS A C 1
ATOM 607 O O . CYS A 1 87 ? -8.587 2.703 13.180 1.00 96.62 87 CYS A O 1
ATOM 609 N N . ASN A 1 88 ? -10.744 3.202 13.471 1.00 96.75 88 ASN A N 1
ATOM 610 C CA . ASN A 1 88 ? -10.666 3.286 14.940 1.00 96.75 88 ASN A CA 1
ATOM 611 C C . ASN A 1 88 ? -10.219 1.970 15.618 1.00 96.75 88 ASN A C 1
ATOM 613 O O . ASN A 1 88 ? -9.579 2.006 16.669 1.00 96.75 88 ASN A O 1
ATOM 617 N N . GLN A 1 89 ? -10.541 0.804 15.043 1.00 96.62 89 GLN A N 1
ATOM 618 C CA . GLN A 1 89 ? -10.035 -0.482 15.538 1.00 96.62 89 GLN A CA 1
ATOM 619 C C . GLN A 1 89 ? -8.545 -0.635 15.208 1.00 96.62 89 GLN A C 1
ATOM 621 O O . GLN A 1 89 ? -7.770 -0.977 16.098 1.00 96.62 89 GLN A O 1
ATOM 626 N N . LEU A 1 90 ? -8.126 -0.304 13.981 1.00 96.94 90 LEU A N 1
ATOM 627 C CA . LEU A 1 90 ? -6.717 -0.336 13.568 1.00 96.94 90 LEU A CA 1
ATOM 628 C C . LEU A 1 90 ? -5.861 0.635 14.404 1.00 96.94 90 LEU A C 1
ATOM 630 O O . LEU A 1 90 ? -4.842 0.237 14.964 1.00 96.94 90 LEU A O 1
ATOM 634 N N . GLU A 1 91 ? -6.315 1.876 14.581 1.00 97.38 91 GLU A N 1
ATOM 635 C CA . GLU A 1 91 ? -5.720 2.889 15.466 1.00 97.38 91 GLU A CA 1
ATOM 636 C C . GLU A 1 91 ? -5.507 2.350 16.887 1.00 97.38 91 GLU A C 1
ATOM 638 O O . GLU A 1 91 ? -4.403 2.433 17.429 1.00 97.38 91 GLU A O 1
ATOM 643 N N . SER A 1 92 ? -6.536 1.727 17.473 1.00 97.69 92 SER A N 1
ATOM 644 C CA . SER A 1 92 ? -6.462 1.173 18.827 1.00 97.69 92 SER A CA 1
ATOM 645 C C . SER A 1 92 ? -5.621 -0.105 18.943 1.00 97.69 92 SER A C 1
ATOM 647 O O . SER A 1 92 ? -5.137 -0.389 20.040 1.00 97.69 92 SER A O 1
ATOM 649 N N . VAL A 1 93 ? -5.475 -0.895 17.874 1.00 97.56 93 VAL A N 1
ATOM 650 C CA . VAL A 1 93 ? -4.688 -2.144 17.863 1.00 97.56 93 VAL A CA 1
ATOM 651 C C . VAL A 1 93 ? -3.204 -1.862 17.630 1.00 97.56 93 VAL A C 1
ATOM 653 O O . VAL A 1 93 ? -2.362 -2.421 18.330 1.00 97.56 93 VAL A O 1
ATOM 656 N N . PHE A 1 94 ? -2.881 -0.972 16.690 1.00 97.38 94 PHE A N 1
ATOM 657 C CA . PHE A 1 94 ? -1.504 -0.633 16.318 1.00 97.38 94 PHE A CA 1
ATOM 658 C C . PHE A 1 94 ? -0.936 0.572 17.088 1.00 97.38 94 PHE A C 1
ATOM 660 O O . PHE A 1 94 ? 0.261 0.841 17.013 1.00 97.38 94 PHE A O 1
ATOM 667 N N . GLY A 1 95 ? -1.761 1.280 17.869 1.00 97.00 95 GLY A N 1
ATOM 668 C CA . GLY A 1 95 ? -1.334 2.425 18.682 1.00 97.00 95 GLY A CA 1
ATOM 669 C C . GLY A 1 95 ? -1.042 3.686 17.864 1.00 97.00 95 GLY A C 1
ATOM 670 O O . GLY A 1 95 ? -0.241 4.523 18.283 1.00 97.00 95 GLY A O 1
ATOM 671 N N . ILE A 1 96 ? -1.671 3.811 16.694 1.00 96.38 96 ILE A N 1
ATOM 672 C CA . ILE A 1 96 ? -1.473 4.903 15.733 1.00 96.38 96 ILE A CA 1
ATOM 673 C C . ILE A 1 96 ? -2.625 5.911 15.797 1.00 96.38 96 ILE A C 1
ATOM 675 O O . ILE A 1 96 ? -3.732 5.589 16.216 1.00 96.38 96 ILE A O 1
ATOM 679 N N . ASN A 1 97 ? -2.366 7.153 15.386 1.00 95.06 97 ASN A N 1
ATOM 680 C CA . ASN A 1 97 ? -3.396 8.185 15.261 1.00 95.06 97 ASN A CA 1
ATOM 681 C C . ASN A 1 97 ? -3.891 8.286 13.812 1.00 95.06 97 ASN A C 1
ATOM 683 O O . ASN A 1 97 ? -3.092 8.122 12.890 1.00 95.06 97 ASN A O 1
ATOM 687 N N . SER A 1 98 ? -5.163 8.651 13.627 1.00 94.69 98 SER A N 1
ATOM 688 C CA . SER A 1 98 ? -5.799 8.864 12.320 1.00 94.69 98 SER A CA 1
ATOM 689 C C . SER A 1 98 ? -4.967 9.723 11.359 1.00 94.69 98 SER A C 1
ATOM 691 O O . SER A 1 98 ? -4.819 9.365 10.199 1.00 94.69 98 SER A O 1
ATOM 693 N N . THR A 1 99 ? -4.312 10.787 11.843 1.00 94.62 99 THR A N 1
ATOM 694 C CA . THR A 1 99 ? -3.422 11.639 11.026 1.00 94.62 99 THR A CA 1
ATOM 695 C C . THR A 1 99 ? -2.284 10.850 10.369 1.00 94.62 99 THR A C 1
ATOM 697 O O . THR A 1 99 ? -1.907 11.143 9.241 1.00 94.62 99 THR A O 1
ATOM 700 N N . ILE A 1 100 ? -1.728 9.852 11.065 1.00 95.31 100 ILE A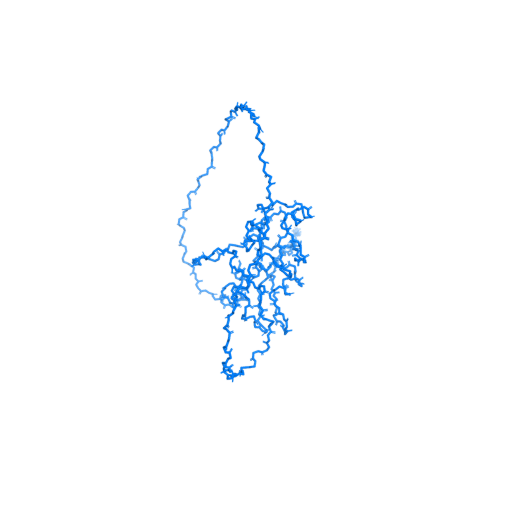 N 1
ATOM 701 C CA . ILE A 1 100 ? -0.649 8.994 10.552 1.00 95.31 100 ILE A CA 1
ATOM 702 C C . ILE A 1 100 ? -1.235 7.872 9.688 1.00 95.31 100 ILE A C 1
ATOM 704 O O . ILE A 1 100 ? -0.671 7.570 8.642 1.00 95.31 100 ILE A O 1
ATOM 708 N N . LEU A 1 101 ? -2.379 7.300 10.083 1.00 95.75 101 LEU A N 1
ATOM 709 C CA . LEU A 1 101 ? -3.080 6.274 9.306 1.00 95.75 101 LEU A CA 1
ATOM 710 C C . LEU A 1 101 ? -3.492 6.800 7.921 1.00 95.75 101 LEU A C 1
ATOM 712 O O . LEU A 1 101 ? -3.132 6.184 6.924 1.00 95.75 101 LEU A O 1
ATOM 716 N N . TRP A 1 102 ? -4.177 7.945 7.847 1.00 93.75 102 TRP A N 1
ATOM 717 C CA . TRP A 1 102 ? -4.591 8.572 6.587 1.00 93.75 102 TRP A CA 1
ATOM 718 C C . TRP A 1 102 ? -3.411 9.098 5.773 1.00 93.75 102 TRP A C 1
ATOM 720 O O . TRP A 1 102 ? -3.424 8.964 4.555 1.00 93.75 102 TRP A O 1
ATOM 730 N N . ALA A 1 103 ? -2.370 9.646 6.419 1.00 92.94 103 ALA A N 1
ATOM 731 C CA . ALA A 1 103 ? -1.148 10.012 5.706 1.00 92.94 103 ALA A CA 1
ATOM 732 C C . ALA A 1 103 ? -0.564 8.782 5.002 1.00 92.94 103 ALA A C 1
ATOM 734 O O . ALA A 1 103 ? -0.407 8.798 3.791 1.00 92.94 103 ALA A O 1
ATOM 735 N N . ASN A 1 104 ? -0.323 7.696 5.738 1.00 94.31 104 ASN A N 1
ATOM 736 C CA . ASN A 1 104 ? 0.240 6.457 5.201 1.00 94.31 104 ASN A CA 1
ATOM 737 C C . ASN A 1 104 ? -0.664 5.713 4.208 1.00 94.31 104 ASN A C 1
ATOM 739 O O . ASN A 1 104 ? -0.166 4.876 3.457 1.00 94.31 104 ASN A O 1
ATOM 743 N N . ASN A 1 105 ? -1.971 5.984 4.213 1.00 93.94 105 ASN A N 1
ATOM 744 C CA . ASN A 1 105 ? -2.959 5.284 3.395 1.00 93.94 105 ASN A CA 1
ATOM 745 C C . ASN A 1 105 ? -3.952 6.268 2.746 1.00 93.94 105 ASN A C 1
ATOM 747 O O . ASN A 1 105 ? -5.142 6.200 3.058 1.00 93.94 105 ASN A O 1
ATOM 751 N N . PRO A 1 106 ? -3.515 7.162 1.835 1.00 91.81 106 PRO A N 1
ATOM 752 C CA . PRO A 1 106 ? -4.379 8.185 1.244 1.00 91.81 106 PRO A CA 1
ATOM 753 C C . PRO A 1 106 ? -5.556 7.656 0.419 1.00 91.81 106 PRO A C 1
ATOM 755 O O . PRO A 1 106 ? -6.425 8.449 0.081 1.00 91.81 106 PRO A O 1
ATOM 758 N N . GLN A 1 107 ? -5.621 6.354 0.095 1.00 90.38 107 GLN A N 1
ATOM 759 C CA . GLN A 1 107 ? -6.839 5.778 -0.489 1.00 90.38 107 GLN A CA 1
ATOM 760 C C . GLN A 1 107 ? -7.956 5.523 0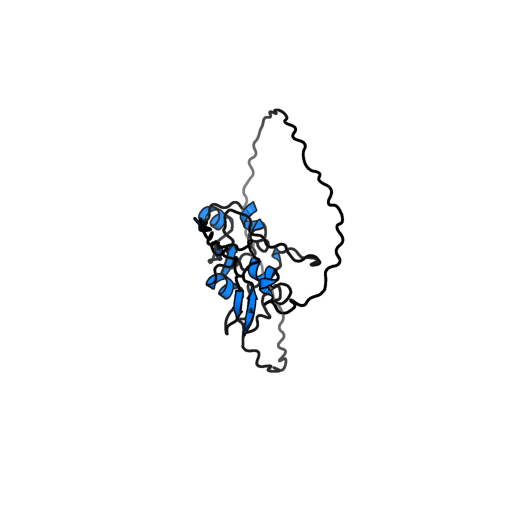.537 1.00 90.38 107 GLN A C 1
ATOM 762 O O . GLN A 1 107 ? -9.071 5.207 0.150 1.00 90.38 107 GLN A O 1
ATOM 767 N N . ILE A 1 108 ? -7.709 5.651 1.845 1.00 92.69 108 ILE A N 1
ATOM 768 C CA . ILE A 1 108 ? -8.763 5.557 2.865 1.00 92.69 108 ILE A CA 1
ATOM 769 C C . ILE A 1 108 ? -9.383 6.940 3.088 1.00 92.69 108 ILE A C 1
ATOM 771 O O . ILE A 1 108 ? -8.693 7.870 3.505 1.00 92.69 108 ILE A O 1
ATOM 775 N N . ASN A 1 109 ? -10.701 7.049 2.893 1.00 91.00 109 ASN A N 1
ATOM 776 C CA . ASN A 1 109 ? -11.444 8.283 3.156 1.00 91.00 109 ASN A CA 1
ATOM 777 C C . ASN A 1 109 ? -11.626 8.564 4.664 1.00 91.00 109 ASN A C 1
ATOM 779 O O . ASN A 1 109 ? -11.464 7.679 5.508 1.00 91.00 109 ASN A O 1
ATOM 783 N N . GLU A 1 110 ? -11.982 9.803 5.026 1.00 89.19 110 GLU A N 1
ATOM 784 C CA . GLU A 1 110 ? -12.096 10.217 6.438 1.00 89.19 110 GLU A CA 1
ATOM 785 C C . GLU A 1 110 ? -13.163 9.431 7.229 1.00 89.19 110 GLU A C 1
ATOM 787 O O . GLU A 1 110 ? -12.966 9.141 8.410 1.00 89.19 110 GLU A O 1
ATOM 792 N N . ASP A 1 111 ? -14.241 8.995 6.568 1.00 90.19 111 ASP A N 1
ATOM 793 C CA . ASP A 1 111 ? -15.280 8.129 7.147 1.00 90.19 111 ASP A CA 1
ATOM 794 C C . ASP A 1 111 ? -14.840 6.652 7.288 1.00 90.19 111 ASP A C 1
ATOM 796 O O . ASP A 1 111 ? -15.537 5.852 7.919 1.00 90.19 111 ASP A O 1
ATOM 800 N N . CYS A 1 112 ? -13.701 6.264 6.701 1.00 92.38 112 CYS A N 1
ATOM 801 C CA . CYS A 1 112 ? -13.199 4.889 6.610 1.00 92.38 112 CYS A CA 1
ATOM 802 C C . CYS A 1 112 ? -14.201 3.900 5.970 1.00 92.38 112 CYS A C 1
ATOM 804 O O . CYS A 1 112 ? -14.331 2.750 6.394 1.00 92.38 112 CYS A O 1
ATOM 806 N N . THR A 1 113 ? -14.949 4.358 4.960 1.00 92.69 113 THR A N 1
ATOM 807 C CA . THR A 1 113 ? -16.063 3.611 4.332 1.00 92.69 113 THR A CA 1
ATOM 808 C C . THR A 1 113 ? -15.692 2.864 3.052 1.00 92.69 113 THR A C 1
ATOM 810 O O . THR A 1 113 ? -16.458 2.008 2.612 1.00 92.69 113 THR A O 1
ATOM 813 N N . ASN A 1 114 ? -14.542 3.178 2.456 1.00 92.31 114 ASN A N 1
ATOM 814 C CA . ASN A 1 114 ? -14.025 2.563 1.229 1.00 92.31 114 ASN A CA 1
ATOM 815 C C . ASN A 1 114 ? -12.991 1.445 1.476 1.00 92.31 114 ASN A C 1
ATOM 817 O O . ASN A 1 114 ? -12.664 0.709 0.547 1.00 92.31 114 ASN A O 1
ATOM 821 N N . MET A 1 115 ? -12.526 1.283 2.719 1.00 93.69 115 MET A N 1
ATOM 822 C CA . MET A 1 115 ? -11.592 0.226 3.119 1.00 93.69 115 MET A CA 1
ATOM 823 C C . MET A 1 115 ? -12.217 -1.173 2.943 1.00 93.69 115 MET A C 1
ATOM 825 O O . MET A 1 115 ? -13.356 -1.401 3.362 1.00 93.69 115 MET A O 1
ATOM 829 N N . TYR A 1 116 ? -11.486 -2.127 2.356 1.00 93.56 116 TYR A N 1
ATOM 830 C CA . TYR A 1 116 ? -12.040 -3.427 1.940 1.00 93.56 116 TYR A CA 1
ATOM 831 C C . TYR A 1 116 ? -11.250 -4.643 2.452 1.00 93.56 116 TYR A C 1
ATOM 833 O O . TYR A 1 116 ? -10.045 -4.602 2.668 1.00 93.56 116 TYR A O 1
ATOM 841 N N . THR A 1 117 ? -11.931 -5.778 2.649 1.00 95.19 117 THR A N 1
ATOM 842 C CA . THR A 1 117 ? -11.283 -7.013 3.130 1.00 95.19 117 THR A CA 1
ATOM 843 C C . THR A 1 117 ? -10.272 -7.541 2.109 1.00 95.19 117 THR A C 1
ATOM 845 O O . THR A 1 117 ? -10.642 -7.840 0.976 1.00 95.19 117 THR A O 1
ATOM 848 N N . GLY A 1 118 ? -9.019 -7.704 2.539 1.00 94.88 118 GLY A N 1
ATOM 849 C CA . GLY A 1 118 ? -7.878 -8.074 1.696 1.00 94.88 118 GLY A CA 1
ATOM 850 C C . GLY A 1 118 ? -6.921 -6.919 1.381 1.00 94.88 118 GLY A C 1
ATOM 851 O O . GLY A 1 118 ? -5.770 -7.191 1.056 1.00 94.88 118 GLY A O 1
ATOM 852 N N . GLU A 1 119 ? -7.355 -5.665 1.536 1.00 95.31 119 GLU A N 1
ATOM 853 C CA . GLU A 1 119 ? -6.519 -4.470 1.364 1.00 95.31 119 GLU A CA 1
ATOM 854 C C . GLU A 1 119 ? -5.341 -4.460 2.350 1.00 95.31 119 GLU A C 1
ATOM 856 O O . GLU A 1 119 ? -5.483 -4.885 3.503 1.00 95.31 119 GLU A O 1
ATOM 861 N N . VAL A 1 120 ? -4.173 -3.970 1.919 1.00 96.44 120 VAL A N 1
ATOM 862 C CA . VAL A 1 120 ? -2.946 -4.001 2.727 1.00 96.44 120 VAL A CA 1
ATOM 863 C C . VAL A 1 120 ? -2.541 -2.598 3.161 1.00 96.44 120 VAL A C 1
ATOM 865 O O . VAL A 1 120 ? -1.954 -1.806 2.418 1.00 96.44 120 VAL A O 1
ATOM 868 N N . ILE A 1 121 ? -2.859 -2.309 4.416 1.00 96.25 121 ILE A N 1
ATOM 869 C CA . ILE A 1 121 ? -2.780 -0.992 5.036 1.00 96.25 121 ILE A CA 1
ATOM 870 C C . ILE A 1 121 ? -1.463 -0.847 5.789 1.00 96.25 121 ILE A C 1
ATOM 872 O O . ILE A 1 121 ? -1.076 -1.709 6.575 1.00 96.25 121 ILE A O 1
ATOM 876 N N . CYS A 1 122 ? -0.767 0.260 5.561 1.00 96.81 122 CYS A N 1
ATOM 877 C CA . CYS A 1 122 ? 0.410 0.653 6.318 1.00 96.81 122 CYS A CA 1
ATOM 878 C C . CYS A 1 122 ? -0.004 1.094 7.732 1.00 96.81 122 CYS A C 1
ATOM 880 O O . CYS A 1 122 ? -0.631 2.139 7.907 1.00 96.81 122 CYS A O 1
ATOM 882 N N . THR A 1 123 ? 0.351 0.312 8.754 1.00 97.12 123 THR A N 1
ATOM 883 C CA . THR A 1 123 ? 0.002 0.568 10.165 1.00 97.12 123 THR A CA 1
ATOM 884 C C . THR A 1 123 ? 1.197 1.033 11.001 1.00 97.12 123 THR A C 1
ATOM 886 O O . THR A 1 123 ? 1.156 1.026 12.231 1.00 97.12 123 THR A O 1
ATOM 889 N N . ALA A 1 124 ? 2.271 1.480 10.345 1.00 96.00 124 ALA A N 1
ATOM 890 C CA . ALA A 1 124 ? 3.434 2.055 11.004 1.00 96.00 124 ALA A CA 1
ATOM 891 C C . ALA A 1 124 ? 3.106 3.375 11.730 1.00 96.00 124 ALA A C 1
ATOM 893 O O . ALA A 1 124 ? 2.412 4.247 11.211 1.00 96.00 124 ALA A O 1
ATOM 894 N N . GLY A 1 125 ? 3.679 3.564 12.923 1.00 94.69 125 GLY A N 1
ATOM 895 C CA . GLY A 1 125 ? 3.505 4.772 13.742 1.00 94.69 125 GLY A CA 1
ATOM 896 C C . GLY A 1 125 ? 4.331 5.993 13.312 1.00 94.69 125 GLY A C 1
ATOM 897 O O . GLY A 1 125 ? 4.511 6.903 14.117 1.00 94.69 125 GLY A O 1
ATOM 898 N N . GLN A 1 126 ? 4.869 6.008 12.091 1.00 93.69 126 GLN A N 1
ATOM 899 C CA . GLN A 1 126 ? 5.587 7.120 11.447 1.00 93.69 126 GLN A CA 1
ATOM 900 C C . GLN A 1 126 ? 5.111 7.223 9.989 1.00 93.69 126 GLN A C 1
ATOM 902 O O . GLN A 1 126 ? 4.484 6.289 9.494 1.00 93.69 126 GLN A O 1
ATOM 907 N N . VAL A 1 127 ? 5.383 8.343 9.313 1.00 92.69 127 VAL A N 1
ATOM 908 C CA . VAL A 1 127 ? 4.922 8.578 7.934 1.00 92.69 127 VAL A CA 1
ATOM 909 C C . VAL A 1 127 ? 5.929 8.020 6.917 1.00 92.69 127 VAL A C 1
ATOM 911 O O . VAL A 1 127 ? 7.104 8.373 6.979 1.00 92.69 127 VAL A O 1
ATOM 914 N N . PHE A 1 128 ? 5.454 7.185 5.990 1.00 89.75 128 PHE A N 1
ATOM 915 C CA . PHE A 1 128 ? 6.218 6.498 4.933 1.00 89.75 128 PHE A CA 1
ATOM 916 C C . PHE A 1 128 ? 5.565 6.710 3.554 1.00 89.75 128 PHE A C 1
ATOM 918 O O . PHE A 1 128 ? 5.297 5.772 2.804 1.00 89.75 128 PHE A O 1
ATOM 925 N N . THR A 1 129 ? 5.186 7.943 3.237 1.00 80.25 129 THR A N 1
ATOM 926 C CA . THR A 1 129 ? 4.394 8.247 2.040 1.00 80.25 129 THR A CA 1
ATOM 927 C C . THR A 1 129 ? 5.278 8.528 0.828 1.00 80.25 129 THR A C 1
ATOM 929 O O . THR A 1 129 ? 5.887 9.603 0.791 1.00 80.25 129 THR A O 1
ATOM 932 N N . PRO A 1 130 ? 5.306 7.664 -0.207 1.00 74.31 130 PRO A N 1
ATOM 933 C CA . PRO A 1 130 ? 5.844 8.075 -1.496 1.00 74.31 130 PRO A CA 1
ATOM 934 C C . PRO A 1 130 ? 5.003 9.235 -2.046 1.00 74.31 130 PRO A C 1
ATOM 936 O O . PRO A 1 130 ? 3.769 9.218 -1.984 1.00 74.31 130 PRO A O 1
ATOM 939 N N . SER A 1 131 ? 5.675 10.255 -2.578 1.00 70.38 131 SER A N 1
ATOM 940 C CA . SER A 1 131 ? 5.015 11.381 -3.242 1.00 70.38 131 SER A CA 1
ATOM 941 C C . SER A 1 131 ? 4.225 10.886 -4.452 1.00 70.38 131 SER A C 1
ATOM 943 O O . SER A 1 131 ? 4.781 10.215 -5.319 1.00 70.38 131 SER A O 1
ATOM 945 N N . ALA A 1 132 ? 2.946 11.254 -4.550 1.00 66.62 132 ALA A N 1
ATOM 946 C CA . ALA A 1 132 ? 2.167 10.999 -5.759 1.00 66.62 132 ALA A CA 1
ATOM 947 C C . ALA A 1 132 ? 2.809 11.717 -6.971 1.00 66.62 132 ALA A C 1
ATOM 949 O O . ALA A 1 132 ? 3.303 12.841 -6.818 1.00 66.62 132 ALA A O 1
ATOM 950 N N . PRO A 1 133 ? 2.813 11.105 -8.172 1.00 63.69 133 PRO A N 1
ATOM 951 C CA . PRO A 1 133 ? 3.517 11.642 -9.335 1.00 63.69 133 PRO A CA 1
ATOM 952 C C . PRO A 1 133 ? 2.980 13.015 -9.757 1.00 63.69 133 PRO A C 1
ATOM 954 O O . PRO A 1 133 ? 1.781 13.211 -9.976 1.00 63.69 133 PRO A O 1
ATOM 957 N N . VAL A 1 134 ? 3.891 13.979 -9.904 1.00 48.69 134 VAL A N 1
ATOM 958 C CA . VAL A 1 134 ? 3.557 15.344 -10.326 1.00 48.69 134 VAL A CA 1
ATOM 959 C C . VAL A 1 134 ? 3.043 15.362 -11.768 1.00 48.69 134 VAL A C 1
ATOM 961 O O . VAL A 1 134 ? 3.592 14.711 -12.650 1.00 48.69 134 VAL A O 1
ATOM 964 N N . GLY A 1 135 ? 1.974 16.121 -12.016 1.00 53.44 135 GLY A N 1
ATOM 965 C CA . GLY A 1 135 ? 1.276 16.136 -13.308 1.00 53.44 135 GLY A CA 1
ATOM 966 C C . GLY A 1 135 ? 0.018 15.265 -13.342 1.00 53.44 135 GLY A C 1
ATOM 967 O O . GLY A 1 135 ? -0.865 15.527 -14.160 1.00 53.44 135 GLY A O 1
ATOM 968 N N . SER A 1 136 ? -0.145 14.335 -12.394 1.00 53.50 136 SER A N 1
ATOM 969 C CA . SER A 1 136 ? -1.464 13.789 -12.076 1.00 53.50 136 SER A CA 1
ATOM 970 C C . SER A 1 136 ? -2.369 14.911 -11.572 1.00 53.50 136 SER A C 1
ATOM 972 O O . SER A 1 136 ? -2.213 15.403 -10.454 1.00 53.50 136 SER A O 1
ATOM 974 N N . VAL A 1 137 ? -3.352 15.301 -12.387 1.00 43.06 137 VAL A N 1
ATOM 975 C CA . VAL A 1 137 ? -4.527 16.069 -11.943 1.00 43.06 137 VAL A CA 1
ATOM 976 C C . VAL A 1 137 ? -5.437 15.138 -11.146 1.00 43.06 137 VAL A C 1
ATOM 978 O O . VAL A 1 137 ? -6.495 14.723 -11.612 1.00 43.06 137 VAL A O 1
ATOM 981 N N . ALA A 1 138 ? -4.943 14.731 -9.979 1.00 48.25 138 ALA A N 1
ATOM 982 C CA . ALA A 1 138 ? -5.534 13.681 -9.176 1.00 48.25 138 ALA A CA 1
ATOM 983 C C . ALA A 1 138 ? -6.997 14.014 -8.841 1.00 48.25 138 ALA A C 1
ATOM 985 O O . ALA A 1 138 ? -7.299 15.071 -8.279 1.00 48.25 138 ALA A O 1
ATOM 986 N N . ALA A 1 139 ? -7.889 13.076 -9.170 1.00 56.53 139 ALA A N 1
ATOM 987 C CA . ALA A 1 139 ? -9.082 12.868 -8.363 1.00 56.53 139 ALA A CA 1
ATOM 988 C C . ALA A 1 139 ? -8.650 12.547 -6.921 1.00 56.53 139 ALA A C 1
ATOM 990 O O . ALA A 1 139 ? -7.469 12.286 -6.671 1.00 56.53 139 ALA A O 1
ATOM 991 N N . ASP A 1 140 ? -9.583 12.580 -5.973 1.00 66.25 140 ASP A N 1
ATOM 992 C CA . ASP A 1 140 ? -9.240 12.246 -4.593 1.00 66.25 140 ASP A CA 1
ATOM 993 C C . ASP A 1 140 ? -8.577 10.853 -4.547 1.00 66.25 140 ASP A C 1
ATOM 995 O O . ASP A 1 140 ? -9.080 9.932 -5.198 1.00 66.25 140 ASP A O 1
ATOM 999 N N . PRO A 1 141 ? -7.439 10.662 -3.851 1.00 70.38 141 PRO A N 1
ATOM 1000 C CA . PRO A 1 141 ? -6.801 9.349 -3.784 1.00 70.38 141 PRO A CA 1
ATOM 1001 C C . PRO A 1 141 ? -7.740 8.270 -3.214 1.00 70.38 141 PRO A C 1
ATOM 1003 O O . PRO A 1 141 ? -7.553 7.097 -3.525 1.00 70.38 141 PRO A O 1
ATOM 1006 N N . SER A 1 142 ? -8.803 8.660 -2.499 1.00 68.94 142 SER A N 1
ATOM 1007 C CA . SER A 1 142 ? -9.909 7.800 -2.052 1.00 68.94 142 SER A CA 1
ATOM 1008 C C . SER A 1 142 ? -10.803 7.217 -3.163 1.00 68.94 142 SER A C 1
ATOM 1010 O O . SER A 1 142 ? -11.700 6.434 -2.856 1.00 68.94 142 SER A O 1
ATOM 1012 N N . ASP A 1 143 ? -10.614 7.593 -4.435 1.00 67.06 143 ASP A N 1
ATOM 1013 C CA . ASP A 1 143 ? -11.235 6.941 -5.605 1.00 67.06 143 ASP A CA 1
ATOM 1014 C C . ASP A 1 143 ? -10.335 5.831 -6.211 1.00 67.06 143 ASP A C 1
ATOM 1016 O O . ASP A 1 143 ? -10.754 5.112 -7.122 1.00 67.06 143 ASP A O 1
ATOM 1020 N N . ILE A 1 144 ? -9.095 5.657 -5.726 1.00 64.50 144 ILE A N 1
ATOM 1021 C CA . ILE A 1 144 ? -8.122 4.683 -6.251 1.00 64.50 144 ILE A CA 1
ATOM 1022 C C . ILE A 1 144 ? -8.185 3.378 -5.443 1.00 64.50 144 ILE A C 1
ATOM 1024 O O . ILE A 1 144 ? -7.541 3.243 -4.406 1.00 64.50 144 ILE A O 1
ATOM 1028 N N . HIS A 1 145 ? -8.940 2.391 -5.940 1.00 68.75 145 HIS A N 1
ATOM 1029 C CA . HIS A 1 145 ? -9.109 1.091 -5.274 1.00 68.75 145 HIS A CA 1
ATOM 1030 C C . HIS A 1 145 ? -8.937 -0.109 -6.222 1.00 68.75 145 HIS A C 1
ATOM 1032 O O . HIS A 1 145 ? -9.766 -0.305 -7.117 1.00 68.75 145 HIS A O 1
ATOM 1038 N N . PRO A 1 146 ? -7.955 -1.001 -5.981 1.00 68.12 146 PRO A N 1
ATOM 1039 C CA . PRO A 1 146 ? -7.811 -2.261 -6.710 1.00 68.12 146 PRO A CA 1
ATOM 1040 C C . PRO A 1 146 ? -8.691 -3.404 -6.156 1.00 68.12 146 PRO A C 1
ATOM 1042 O O . PRO A 1 146 ? -8.544 -4.548 -6.576 1.00 68.12 146 PRO A O 1
ATOM 1045 N N . ALA A 1 147 ? -9.667 -3.103 -5.289 1.00 63.53 147 ALA A N 1
ATOM 1046 C CA . ALA A 1 147 ? -10.577 -4.042 -4.610 1.00 63.53 147 ALA A CA 1
ATOM 1047 C C . ALA A 1 147 ? -11.349 -5.045 -5.501 1.00 63.53 147 ALA A C 1
ATOM 1049 O O . ALA A 1 147 ? -11.956 -5.990 -4.996 1.00 63.53 147 ALA A O 1
ATOM 1050 N N . SER A 1 148 ? -11.370 -4.833 -6.821 1.00 62.28 148 SER A N 1
ATOM 1051 C CA . SER A 1 148 ? -12.002 -5.715 -7.811 1.00 62.28 148 SER A CA 1
ATOM 1052 C C . SER A 1 148 ? -11.044 -6.132 -8.942 1.00 62.28 148 SER A C 1
ATOM 1054 O O . SER A 1 148 ? -11.508 -6.552 -10.007 1.00 62.28 148 SER A O 1
ATOM 1056 N N . ALA A 1 149 ? -9.728 -6.009 -8.739 1.00 75.50 149 ALA A N 1
ATOM 1057 C CA . ALA A 1 149 ? -8.714 -6.366 -9.726 1.00 75.50 149 ALA A CA 1
ATOM 1058 C C . ALA A 1 149 ? -8.828 -7.851 -10.137 1.00 75.50 149 ALA A C 1
ATOM 1060 O O . ALA A 1 149 ? -8.815 -8.733 -9.270 1.00 75.50 149 ALA A O 1
ATOM 1061 N N . PRO A 1 150 ? -8.928 -8.176 -11.441 1.00 81.19 150 PRO A N 1
ATOM 1062 C CA . PRO A 1 150 ? -8.833 -9.556 -11.897 1.00 81.19 150 PRO A CA 1
ATOM 1063 C C . PRO A 1 150 ? -7.423 -10.114 -11.620 1.00 81.19 150 PRO A C 1
ATOM 1065 O O . PRO A 1 150 ? -6.440 -9.406 -11.833 1.00 81.19 150 PRO A O 1
ATOM 1068 N N . PRO A 1 151 ? -7.283 -11.388 -11.207 1.00 86.00 151 PRO A N 1
ATOM 1069 C CA . PRO A 1 151 ? -5.971 -12.013 -11.055 1.00 86.00 151 PRO A CA 1
ATOM 1070 C C . PRO A 1 151 ? -5.163 -12.016 -12.358 1.00 86.00 151 PRO A C 1
ATOM 1072 O O . PRO A 1 151 ? -5.708 -12.270 -13.437 1.00 86.00 151 PRO A O 1
ATOM 1075 N N . ALA A 1 152 ? -3.850 -11.817 -12.241 1.00 84.31 152 ALA A N 1
ATOM 1076 C CA . ALA A 1 152 ? -2.892 -11.851 -13.337 1.00 84.31 152 ALA A CA 1
ATOM 1077 C C . ALA A 1 152 ? -2.980 -13.191 -14.081 1.00 84.31 152 ALA A C 1
ATOM 1079 O O . ALA A 1 152 ? -2.594 -14.253 -13.578 1.00 84.31 152 ALA A O 1
ATOM 1080 N N . THR A 1 153 ? -3.508 -13.145 -15.302 1.00 82.62 153 THR A N 1
ATOM 1081 C CA . THR A 1 153 ? -3.677 -14.308 -16.178 1.00 82.62 153 THR A CA 1
ATOM 1082 C C . THR A 1 153 ? -2.648 -14.291 -17.299 1.00 82.62 153 THR A C 1
ATOM 1084 O O . THR A 1 153 ? -2.134 -13.246 -17.700 1.00 82.62 153 THR A O 1
ATOM 1087 N N . THR A 1 154 ? -2.320 -15.471 -17.830 1.00 69.06 154 THR A N 1
ATOM 1088 C CA . THR A 1 154 ? -1.458 -15.562 -19.011 1.00 69.06 154 THR A CA 1
ATOM 1089 C C . THR A 1 154 ? -2.180 -14.901 -20.175 1.00 69.06 154 THR A C 1
ATOM 1091 O O . THR A 1 154 ? -3.248 -15.373 -20.565 1.00 69.06 154 THR A O 1
ATOM 1094 N N . SER A 1 155 ? -1.593 -13.843 -20.744 1.00 54.72 155 SER A N 1
ATOM 1095 C CA . SER A 1 155 ? -2.155 -13.111 -21.886 1.00 54.72 155 SER A CA 1
ATOM 1096 C C . SER A 1 155 ? -2.088 -13.943 -23.175 1.00 54.72 155 SER A C 1
ATOM 1098 O O . SER A 1 155 ? -1.292 -13.715 -24.085 1.00 54.72 155 SER A O 1
ATOM 1100 N N . VAL A 1 156 ? -2.936 -14.969 -23.241 1.00 49.78 156 VAL A N 1
ATOM 1101 C CA . VAL A 1 156 ? -3.248 -15.714 -24.457 1.00 49.78 156 VAL A CA 1
ATOM 1102 C C . VAL A 1 156 ? -4.304 -14.899 -25.189 1.00 49.78 156 VAL A C 1
ATOM 1104 O O . VAL A 1 156 ? -5.493 -15.019 -24.895 1.00 49.78 156 VAL A O 1
ATOM 1107 N N . GLY A 1 157 ? -3.856 -14.037 -26.106 1.00 51.47 157 GLY A N 1
ATOM 1108 C CA . GLY A 1 157 ? -4.697 -13.110 -26.868 1.00 51.47 157 GLY A CA 1
ATOM 1109 C C . GLY A 1 157 ? -5.847 -13.811 -27.594 1.00 51.47 157 GLY A C 1
ATOM 1110 O O . GLY A 1 157 ? -5.705 -14.248 -28.734 1.00 51.47 157 GLY A O 1
ATOM 1111 N N . THR A 1 158 ? -6.990 -13.914 -26.919 1.00 41.28 158 THR A N 1
ATOM 1112 C CA . THR A 1 158 ? -8.159 -14.673 -27.367 1.00 41.28 158 THR A CA 1
ATOM 1113 C C . THR A 1 158 ? -9.286 -13.696 -27.650 1.00 41.28 158 THR A C 1
ATOM 1115 O O . THR A 1 158 ? -10.026 -13.307 -26.746 1.00 41.28 158 THR A O 1
ATOM 1118 N N . THR A 1 159 ? -9.402 -13.290 -28.917 1.00 43.66 159 THR A N 1
ATOM 1119 C CA . THR A 1 159 ? -10.443 -12.391 -29.437 1.00 43.66 159 THR A CA 1
ATOM 1120 C C . THR A 1 159 ? -11.833 -12.995 -29.222 1.00 43.66 159 THR A C 1
ATOM 1122 O O . THR A 1 159 ? -12.383 -13.672 -30.090 1.00 43.66 159 THR A O 1
ATOM 1125 N N . THR A 1 160 ? -12.390 -12.780 -28.033 1.00 43.28 160 THR A N 1
ATOM 1126 C CA . THR A 1 160 ? -13.643 -13.396 -27.594 1.00 43.28 160 THR A CA 1
ATOM 1127 C C . THR A 1 160 ? -14.799 -12.484 -27.972 1.00 43.28 160 THR A C 1
ATOM 1129 O O . THR A 1 160 ? -14.987 -11.420 -27.388 1.00 43.28 160 THR A O 1
ATOM 1132 N N . THR A 1 161 ? -15.552 -12.892 -28.993 1.00 40.81 161 THR A N 1
ATOM 1133 C CA . THR A 1 161 ? -16.637 -12.115 -29.602 1.00 40.81 161 THR A CA 1
ATOM 1134 C C . THR A 1 161 ? -17.653 -11.614 -28.573 1.00 40.81 161 THR A C 1
ATOM 1136 O O . THR A 1 161 ? -18.293 -12.407 -27.878 1.00 40.81 161 THR A O 1
ATOM 1139 N N . THR A 1 162 ? -17.851 -10.294 -28.536 1.00 41.91 162 THR A N 1
ATOM 1140 C CA . THR A 1 162 ? -18.807 -9.602 -27.662 1.00 41.91 162 THR A CA 1
ATOM 1141 C C . THR A 1 162 ? -20.217 -10.175 -27.807 1.00 41.91 162 THR A C 1
ATOM 1143 O O . THR A 1 162 ? -20.930 -9.878 -28.765 1.00 41.91 162 THR A O 1
ATOM 1146 N N . THR A 1 163 ? -20.640 -10.985 -26.837 1.00 38.12 163 THR A N 1
ATOM 1147 C CA . THR A 1 163 ? -21.995 -11.551 -26.796 1.00 38.12 163 THR A CA 1
ATOM 1148 C C . THR A 1 163 ? -22.871 -10.678 -25.903 1.00 38.12 163 THR A C 1
ATOM 1150 O O . THR A 1 163 ? -23.054 -10.943 -24.718 1.00 38.12 163 THR A O 1
ATOM 1153 N N . THR A 1 164 ? -23.376 -9.584 -26.477 1.00 43.03 164 THR A N 1
ATOM 1154 C CA . THR A 1 164 ? -24.230 -8.600 -25.798 1.00 43.03 164 THR A CA 1
ATOM 1155 C C . THR A 1 164 ? -25.426 -9.263 -25.113 1.00 43.03 164 THR A C 1
ATOM 1157 O O . THR A 1 164 ? -26.217 -9.939 -25.766 1.00 43.03 164 THR A O 1
ATOM 1160 N N . SER A 1 165 ? -25.597 -9.028 -23.810 1.00 47.78 165 SER A N 1
ATOM 1161 C CA . SER A 1 165 ? -26.785 -9.435 -23.046 1.00 47.78 165 SER A CA 1
ATOM 1162 C C . SER A 1 165 ? -27.194 -8.325 -22.080 1.00 47.78 165 SER A C 1
ATOM 1164 O O . SER A 1 165 ? -26.626 -8.174 -21.004 1.00 47.78 165 SER A O 1
ATOM 1166 N N . SER A 1 166 ? -28.173 -7.520 -22.495 1.00 46.56 166 SER A N 1
ATOM 1167 C CA . SER A 1 166 ? -28.668 -6.359 -21.747 1.00 46.56 166 SER A CA 1
ATOM 1168 C C . SER A 1 166 ? -29.874 -6.715 -20.870 1.00 46.56 166 SER A C 1
ATOM 1170 O O . SER A 1 166 ? -30.829 -7.304 -21.372 1.00 46.56 166 SER A O 1
ATOM 1172 N N . SER A 1 167 ? -29.888 -6.283 -19.604 1.00 47.88 167 SER A N 1
ATOM 1173 C CA . SER A 1 167 ? -31.089 -6.057 -18.763 1.00 47.88 167 SER A CA 1
ATOM 1174 C C . SER A 1 167 ? -30.657 -5.253 -17.521 1.00 47.88 167 SER A C 1
ATOM 1176 O O . SER A 1 167 ? -29.758 -5.701 -16.823 1.00 47.88 167 SER A O 1
ATOM 1178 N N . SER A 1 168 ? -31.074 -4.013 -17.227 1.00 42.34 168 SER A N 1
ATOM 1179 C CA . SER A 1 168 ? -32.398 -3.347 -17.214 1.00 42.34 168 SER A CA 1
ATOM 1180 C C . SER A 1 168 ? -33.247 -3.573 -15.941 1.00 42.34 168 SER A C 1
ATOM 1182 O O . SER A 1 168 ? -34.296 -4.207 -15.982 1.00 42.34 168 SER A O 1
ATOM 1184 N N . SER A 1 169 ? -32.768 -3.015 -14.823 1.00 51.00 169 SER A N 1
ATOM 1185 C CA . SER A 1 169 ? -33.515 -2.278 -13.771 1.00 51.00 169 SER A CA 1
ATOM 1186 C C . SER A 1 169 ? -35.025 -2.524 -13.525 1.00 51.00 169 SER A C 1
ATOM 1188 O O . SER A 1 169 ? -35.847 -2.156 -14.366 1.00 51.00 169 SER A O 1
ATOM 1190 N N . THR A 1 170 ? -35.389 -2.863 -12.274 1.00 35.28 170 THR A N 1
ATOM 1191 C CA . THR A 1 170 ? -36.723 -2.595 -11.673 1.00 35.28 170 THR A CA 1
ATOM 1192 C C . THR A 1 170 ? -36.613 -2.343 -10.153 1.00 35.28 170 THR A C 1
ATOM 1194 O O . THR A 1 170 ? -35.716 -2.881 -9.513 1.00 35.28 170 THR A O 1
ATOM 1197 N N . SER A 1 171 ? -37.504 -1.524 -9.570 1.00 36.72 171 SER A N 1
ATOM 1198 C CA . SER A 1 171 ? -37.572 -1.121 -8.140 1.00 36.72 171 SER A CA 1
ATOM 1199 C C . SER A 1 171 ? -38.947 -0.451 -7.852 1.00 36.72 171 SER A C 1
ATOM 1201 O O . SER A 1 171 ? -39.590 -0.080 -8.841 1.00 36.72 171 SER A O 1
ATOM 1203 N N . PRO A 1 172 ? -39.441 -0.225 -6.601 1.00 58.41 172 PRO A N 1
ATOM 1204 C CA . PRO A 1 172 ? -38.958 -0.621 -5.266 1.00 58.41 172 PRO A CA 1
ATOM 1205 C C . PRO A 1 172 ? -39.839 -1.763 -4.663 1.00 58.41 172 PRO A C 1
ATOM 1207 O O . PRO A 1 172 ? -39.726 -2.834 -5.261 1.00 58.41 172 PRO A O 1
ATOM 1210 N N . PRO A 1 173 ? -40.700 -1.681 -3.596 1.00 49.47 173 PRO A N 1
ATOM 1211 C CA . PRO A 1 173 ? -41.235 -0.549 -2.810 1.00 49.47 173 PRO A CA 1
ATOM 1212 C C . PRO A 1 173 ? -40.894 -0.504 -1.288 1.00 49.47 173 PRO A C 1
ATOM 1214 O O . PRO A 1 173 ? -40.466 -1.470 -0.668 1.00 49.47 173 PRO A O 1
ATOM 1217 N N . THR A 1 174 ? -41.172 0.669 -0.714 1.00 39.00 174 THR A N 1
ATOM 1218 C CA . THR A 1 174 ? -41.169 1.186 0.677 1.00 39.00 174 THR A CA 1
ATOM 1219 C C . THR A 1 174 ? -41.677 0.302 1.840 1.00 39.00 174 THR A C 1
ATOM 1221 O O . THR A 1 174 ? -42.762 -0.271 1.753 1.00 39.00 174 THR A O 1
ATOM 1224 N N . THR A 1 175 ? -41.045 0.423 3.023 1.00 37.66 175 THR A N 1
ATOM 1225 C CA . THR A 1 175 ? -41.724 0.362 4.344 1.00 37.66 175 THR A CA 1
ATOM 1226 C C . THR A 1 175 ? -41.236 1.464 5.301 1.00 37.66 175 THR A C 1
ATOM 1228 O O . THR A 1 175 ? -40.052 1.776 5.373 1.00 37.66 175 THR A O 1
ATOM 1231 N N . THR A 1 176 ? -42.168 2.074 6.040 1.00 36.75 176 THR A N 1
ATOM 1232 C CA . THR A 1 176 ? -41.921 3.164 7.006 1.00 36.75 176 THR A CA 1
ATOM 1233 C C . THR A 1 176 ? -41.665 2.624 8.416 1.00 36.75 176 THR A C 1
ATOM 1235 O O . THR A 1 176 ? -42.319 1.668 8.831 1.00 36.75 176 THR A O 1
ATOM 1238 N N . SER A 1 177 ? -40.828 3.295 9.216 1.00 44.12 177 SER A N 1
ATOM 1239 C CA . SER A 1 177 ? -40.930 3.272 10.686 1.00 44.12 177 SER A CA 1
ATOM 1240 C C . SER A 1 177 ? -40.395 4.564 11.310 1.00 44.12 177 SER A C 1
ATOM 1242 O O . SER A 1 177 ? -39.391 5.110 10.861 1.00 44.12 177 SER A O 1
ATOM 1244 N N . THR A 1 178 ? -41.089 5.054 12.338 1.00 36.44 178 THR A N 1
ATOM 1245 C CA . THR A 1 178 ? -40.824 6.334 13.015 1.00 36.44 178 THR A CA 1
ATOM 1246 C C . THR A 1 178 ? -40.328 6.083 14.434 1.00 36.44 178 THR A C 1
ATOM 1248 O O . THR A 1 178 ? -41.006 5.390 15.189 1.00 36.44 178 THR A O 1
ATOM 1251 N N . SER A 1 179 ? -39.224 6.725 14.825 1.00 44.41 179 SER A N 1
ATOM 1252 C CA . SER A 1 179 ? -38.731 6.736 16.209 1.00 44.41 179 SER A CA 1
ATOM 1253 C C . SER A 1 179 ? -38.363 8.154 16.642 1.00 44.41 179 SER A C 1
ATOM 1255 O O . SER A 1 179 ? -37.457 8.765 16.081 1.00 44.41 179 SER A O 1
ATOM 1257 N N . THR A 1 180 ? -39.061 8.672 17.653 1.00 37.00 180 THR A N 1
ATOM 1258 C CA . THR A 1 180 ? -38.867 10.025 18.200 1.00 37.00 180 THR A CA 1
ATOM 1259 C C . THR A 1 180 ? -38.096 9.971 19.519 1.00 37.00 180 THR A C 1
ATOM 1261 O O . THR A 1 180 ? -38.549 9.296 20.437 1.00 37.00 180 THR A O 1
ATOM 1264 N N . SER A 1 181 ? -37.012 10.746 19.638 1.00 43.84 181 SER A N 1
ATOM 1265 C CA . SER A 1 181 ? -36.405 11.195 20.910 1.00 43.84 181 SER A CA 1
ATOM 1266 C C . SER A 1 181 ? -35.632 12.496 20.639 1.00 43.84 181 SER A C 1
ATOM 1268 O O . SER A 1 181 ? -34.634 12.471 19.932 1.00 43.84 181 SER A O 1
ATOM 1270 N N . THR A 1 182 ? -36.176 13.679 20.939 1.00 37.22 182 THR A N 1
ATOM 1271 C CA . THR A 1 182 ? -36.236 14.332 22.269 1.00 37.22 182 THR A CA 1
ATOM 1272 C C . THR A 1 182 ? -34.883 14.896 22.716 1.00 37.22 182 THR A C 1
ATOM 1274 O O . THR A 1 182 ? -34.003 14.170 23.166 1.00 37.22 182 THR A O 1
ATOM 1277 N N . SER A 1 183 ? -34.747 16.219 22.613 1.00 44.56 183 SER A N 1
ATOM 1278 C CA . SER A 1 183 ? -33.544 16.994 22.939 1.00 44.56 183 SER A CA 1
ATOM 1279 C C . SER A 1 183 ? -33.302 17.156 24.446 1.00 44.56 183 SER A C 1
ATOM 1281 O O . SER A 1 183 ? -34.243 17.184 25.238 1.00 44.56 183 SER A O 1
ATOM 1283 N N . SER A 1 184 ? -32.052 17.422 24.840 1.00 44.19 184 SER A N 1
ATOM 1284 C CA . SER A 1 184 ? -31.721 18.147 26.079 1.00 44.19 184 SER A CA 1
ATOM 1285 C C . SER A 1 184 ? -30.365 18.846 25.949 1.00 44.19 184 SER A C 1
ATOM 1287 O O . SER A 1 184 ? -29.369 18.213 25.618 1.00 44.19 184 SER A O 1
ATOM 1289 N N . SER A 1 185 ? -30.336 20.156 26.200 1.00 49.28 185 SER A N 1
ATOM 1290 C CA . SER A 1 185 ? -29.158 21.023 26.042 1.00 49.28 185 SER A CA 1
ATOM 1291 C C . SER A 1 185 ? -28.557 21.394 27.398 1.00 49.28 185 SER A C 1
ATOM 1293 O O . SER A 1 185 ? -29.328 21.701 28.307 1.00 49.28 185 SER A O 1
ATOM 1295 N N . SER A 1 186 ? -27.223 21.479 27.516 1.00 43.88 186 SER A N 1
ATOM 1296 C CA . SER A 1 186 ? -26.473 22.430 28.380 1.00 43.88 186 SER A CA 1
ATOM 1297 C C . SER A 1 186 ? -24.961 22.130 28.400 1.00 43.88 186 SER A C 1
ATOM 1299 O O . SER A 1 186 ? -24.593 20.988 28.164 1.00 43.88 186 SER A O 1
ATOM 1301 N N . SER A 1 187 ? -24.031 23.018 28.790 1.00 42.50 187 SER A N 1
ATOM 1302 C CA . SER A 1 187 ? -23.903 24.496 28.700 1.00 42.50 187 SER A CA 1
ATOM 1303 C C . SER A 1 187 ? -22.629 24.931 29.457 1.00 42.50 187 SER A C 1
ATOM 1305 O O . SER A 1 187 ? -22.440 24.484 30.585 1.00 42.50 187 SER A O 1
ATOM 1307 N N . SER A 1 188 ? -21.891 25.937 28.955 1.00 43.28 188 SER A N 1
ATOM 1308 C CA . SER A 1 188 ? -20.819 26.691 29.674 1.00 43.28 188 SER A CA 1
ATOM 1309 C C . SER A 1 188 ? -19.474 25.955 29.904 1.00 43.28 188 SER A C 1
ATOM 1311 O O . SER A 1 188 ? -19.461 24.734 29.970 1.00 43.28 188 SER A O 1
ATOM 1313 N N . SER A 1 189 ? -18.310 26.591 30.144 1.00 41.91 189 SER A N 1
ATOM 1314 C CA . SER A 1 189 ? -17.760 27.935 29.811 1.00 41.91 189 SER A CA 1
ATOM 1315 C C . SER A 1 189 ? -16.281 28.041 30.267 1.00 41.91 189 SER A C 1
ATOM 1317 O O . SER A 1 189 ? -15.841 27.244 31.090 1.00 41.91 189 SER A O 1
ATOM 1319 N N . SER A 1 190 ? -15.592 29.119 29.845 1.00 40.50 190 SER A N 1
ATOM 1320 C CA . SER A 1 190 ? -14.453 29.789 30.534 1.00 40.50 190 SER A CA 1
ATOM 1321 C C . SER A 1 190 ? -13.005 29.501 30.085 1.00 40.50 190 SER A C 1
ATOM 1323 O O . SER A 1 190 ? -12.291 28.686 30.655 1.00 40.50 190 SER A O 1
ATOM 1325 N N . SER A 1 191 ? -12.547 30.325 29.138 1.00 40.28 191 SER A N 1
ATOM 1326 C CA . SER A 1 191 ? -11.359 31.203 29.220 1.00 40.28 191 SER A CA 1
ATOM 1327 C C . SER A 1 191 ? -10.180 30.866 30.157 1.00 40.28 191 SER A C 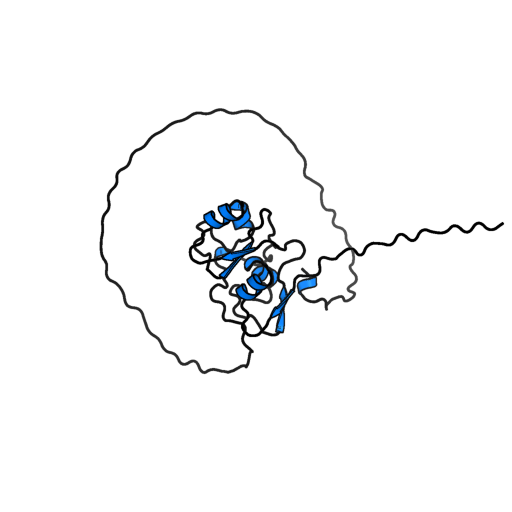1
ATOM 1329 O O . SER A 1 191 ? -10.330 30.914 31.377 1.00 40.28 191 SER A O 1
ATOM 1331 N N . SER A 1 192 ? -8.954 30.868 29.608 1.00 38.44 192 SER A N 1
ATOM 1332 C CA . SER A 1 192 ? -7.937 31.924 29.864 1.00 38.44 192 SER A CA 1
ATOM 1333 C C . SER A 1 192 ? -6.671 31.743 29.005 1.00 38.44 192 SER A C 1
ATOM 1335 O O . SER A 1 192 ? -6.394 30.653 28.518 1.00 38.44 192 SER A O 1
ATOM 1337 N N . SER A 1 193 ? -5.906 32.819 28.798 1.00 45.16 193 SER A N 1
ATOM 1338 C CA . SER A 1 193 ? -4.775 32.894 27.856 1.00 45.16 193 SER A CA 1
ATOM 1339 C C . SER A 1 193 ? -3.405 33.026 28.538 1.00 45.16 193 SER A C 1
ATOM 1341 O O . SER A 1 193 ? -3.304 33.604 29.622 1.00 45.16 193 SER A O 1
ATOM 1343 N N . LYS A 1 194 ? -2.319 32.581 27.872 1.00 37.88 194 LYS A N 1
ATOM 1344 C CA . LYS A 1 194 ? -0.964 33.088 28.167 1.00 37.88 194 LYS A CA 1
ATOM 1345 C C . LYS A 1 194 ? 0.089 32.924 27.052 1.00 37.88 194 LYS A C 1
ATOM 1347 O O . LYS A 1 194 ? 0.342 31.827 26.581 1.00 37.88 194 LYS A O 1
ATOM 1352 N N . THR A 1 195 ? 0.747 34.047 26.745 1.00 32.84 195 THR A N 1
ATOM 1353 C CA . THR A 1 195 ? 2.161 34.224 26.329 1.00 32.84 195 THR A CA 1
ATOM 1354 C C . THR A 1 195 ? 2.813 33.305 25.282 1.00 32.84 195 THR A C 1
ATOM 1356 O O . THR A 1 195 ? 3.291 32.224 25.601 1.00 32.84 195 THR A O 1
ATOM 1359 N N . THR A 1 196 ? 3.053 33.895 24.107 1.00 37.50 196 THR A N 1
ATOM 1360 C CA . THR A 1 196 ? 4.402 34.289 23.635 1.00 37.50 196 THR A CA 1
ATOM 1361 C C . THR A 1 196 ? 5.566 33.297 23.776 1.00 37.50 196 THR A C 1
ATOM 1363 O O . THR A 1 196 ? 6.113 33.132 24.865 1.00 37.50 196 THR A O 1
ATOM 1366 N N . SER A 1 197 ? 6.121 32.872 22.634 1.00 42.41 197 SER A N 1
ATOM 1367 C CA . SER A 1 197 ? 7.572 32.955 22.369 1.00 42.41 197 SER A CA 1
ATOM 1368 C C . SER A 1 197 ? 7.861 32.989 20.865 1.00 42.41 197 SER A C 1
ATOM 1370 O O . SER A 1 197 ? 7.287 32.224 20.098 1.00 42.41 197 SER A O 1
ATOM 1372 N N . THR A 1 198 ? 8.743 33.901 20.455 1.00 39.06 198 THR A N 1
ATOM 1373 C CA . THR A 1 198 ? 9.206 34.076 19.070 1.00 39.06 198 THR A CA 1
ATOM 1374 C C . THR A 1 198 ? 10.438 33.212 18.821 1.00 39.06 198 THR A C 1
ATOM 1376 O O . THR A 1 198 ? 11.372 33.284 19.613 1.00 39.06 198 THR A O 1
ATOM 1379 N N . SER A 1 199 ? 10.494 32.510 17.685 1.00 45.22 199 SER A N 1
ATOM 1380 C CA . SER A 1 199 ? 11.740 31.961 17.130 1.00 45.22 199 SER A CA 1
ATOM 1381 C C . SER A 1 199 ? 11.736 32.081 15.608 1.00 45.22 199 SER A C 1
ATOM 1383 O O . SER A 1 199 ? 11.003 31.374 14.923 1.00 45.22 199 SER A O 1
ATOM 1385 N N . THR A 1 200 ? 12.556 32.988 15.081 1.00 43.03 200 THR A N 1
ATOM 1386 C CA . THR A 1 200 ? 12.705 33.238 13.641 1.00 43.03 200 THR A CA 1
ATOM 1387 C C . THR A 1 200 ? 13.906 32.463 13.104 1.00 43.03 200 THR A C 1
ATOM 1389 O O . THR A 1 200 ? 15.024 32.790 13.493 1.00 43.03 200 THR A O 1
ATOM 1392 N N . SER A 1 201 ? 13.719 31.496 12.195 1.00 44.47 201 SER A N 1
ATOM 1393 C CA . SER A 1 201 ? 14.805 31.036 11.307 1.00 44.47 201 SER A CA 1
ATOM 1394 C C . SER A 1 201 ? 14.308 30.137 10.164 1.00 44.47 201 SER A C 1
ATOM 1396 O O . SER A 1 201 ? 13.902 29.012 10.432 1.00 44.47 201 SER A O 1
ATOM 1398 N N . ALA A 1 202 ? 14.362 30.618 8.911 1.00 36.97 202 ALA A N 1
ATOM 1399 C CA . ALA A 1 202 ? 14.392 29.798 7.683 1.00 36.97 202 ALA A CA 1
ATOM 1400 C C . ALA A 1 202 ? 14.525 30.669 6.412 1.00 36.97 202 ALA A C 1
ATOM 1402 O O . ALA A 1 202 ? 13.524 31.086 5.836 1.00 36.97 202 ALA A O 1
ATOM 1403 N N . THR A 1 203 ? 15.750 30.927 5.940 1.00 43.59 203 THR A N 1
ATOM 1404 C CA . THR A 1 203 ? 16.039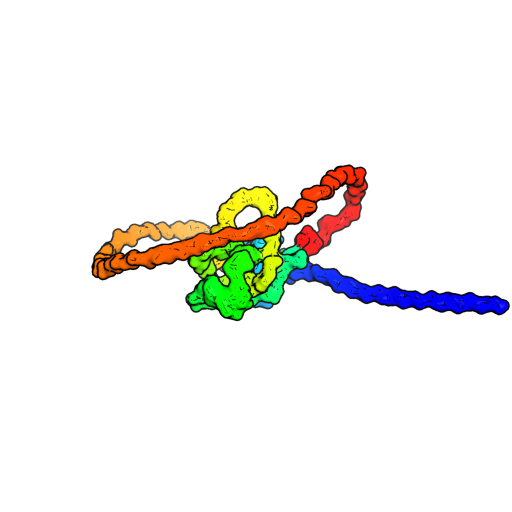 31.219 4.515 1.00 43.59 203 THR A CA 1
ATOM 1405 C C . THR A 1 203 ? 17.527 30.992 4.225 1.00 43.59 203 THR A C 1
ATOM 1407 O O . THR A 1 203 ? 18.359 31.805 4.628 1.00 43.59 203 THR A O 1
ATOM 1410 N N . PRO A 1 204 ? 17.867 29.930 3.484 1.00 47.44 204 PRO A N 1
ATOM 1411 C CA . PRO A 1 204 ? 18.988 29.940 2.556 1.00 47.44 204 PRO A CA 1
ATOM 1412 C C . PRO A 1 204 ? 18.468 29.891 1.111 1.00 47.44 204 PRO A C 1
ATOM 1414 O O . PRO A 1 204 ? 17.660 29.036 0.753 1.00 47.44 204 PRO A O 1
ATOM 1417 N N . THR A 1 205 ? 18.926 30.820 0.276 1.00 46.91 205 THR A N 1
ATOM 1418 C CA . THR A 1 205 ? 18.613 30.847 -1.159 1.00 46.91 205 THR A CA 1
ATOM 1419 C C . THR A 1 205 ? 19.353 29.714 -1.882 1.00 46.91 205 THR A C 1
ATOM 1421 O O . THR A 1 205 ? 20.568 29.616 -1.698 1.00 46.91 205 THR A O 1
ATOM 1424 N N . PRO A 1 206 ? 18.701 28.904 -2.738 1.00 49.25 206 PRO A N 1
ATOM 1425 C CA . PRO A 1 206 ? 19.420 28.018 -3.646 1.00 49.25 206 PRO A CA 1
ATOM 1426 C C . PRO A 1 206 ? 20.109 28.845 -4.741 1.00 49.25 206 PRO A C 1
ATOM 1428 O O . PRO A 1 206 ? 19.474 29.650 -5.425 1.00 49.25 206 PRO A O 1
ATOM 1431 N N . THR A 1 207 ? 21.415 28.659 -4.908 1.00 50.81 207 THR A N 1
ATOM 1432 C CA . THR A 1 207 ? 22.156 29.164 -6.070 1.00 50.81 207 THR A CA 1
ATOM 1433 C C . THR A 1 207 ? 21.910 28.259 -7.278 1.00 50.81 207 THR A C 1
ATOM 1435 O O . THR A 1 207 ? 21.946 27.041 -7.107 1.00 50.81 207 THR A O 1
ATOM 1438 N N . PRO A 1 208 ? 21.711 28.805 -8.492 1.00 53.50 208 PRO A N 1
ATOM 1439 C CA . PRO A 1 208 ? 21.764 27.999 -9.703 1.00 53.50 208 PRO A CA 1
ATOM 1440 C C . PRO A 1 208 ? 23.220 27.598 -9.957 1.00 53.50 208 PRO A C 1
ATOM 1442 O O . PRO A 1 208 ? 24.051 28.455 -10.260 1.00 53.50 208 PRO A O 1
ATOM 1445 N N . ASP A 1 209 ? 23.524 26.312 -9.803 1.00 49.06 209 ASP A N 1
ATOM 1446 C CA . ASP A 1 209 ? 24.743 25.726 -10.364 1.00 49.06 209 ASP A CA 1
ATOM 1447 C C . ASP A 1 209 ? 24.479 25.277 -11.813 1.00 49.06 209 ASP A C 1
ATOM 1449 O O . ASP A 1 209 ? 23.326 25.224 -12.253 1.00 49.06 209 ASP A O 1
ATOM 1453 N N . SER A 1 210 ? 25.529 25.062 -12.602 1.00 60.62 210 SER A N 1
ATOM 1454 C CA . SER A 1 210 ? 25.411 24.788 -14.040 1.00 60.62 210 SER A CA 1
ATOM 1455 C C . SER A 1 210 ? 26.625 24.016 -14.568 1.00 60.62 210 SER A C 1
ATOM 1457 O O . SER A 1 210 ? 27.460 24.575 -15.281 1.00 60.62 210 SER A O 1
ATOM 1459 N N . GLY A 1 211 ? 26.685 22.722 -14.241 1.00 48.78 211 GLY A N 1
ATOM 1460 C CA . GLY A 1 211 ? 27.040 21.701 -15.238 1.00 48.78 211 GLY A CA 1
ATOM 1461 C C . GLY A 1 211 ? 25.831 21.468 -16.164 1.00 48.78 211 GLY A C 1
ATOM 1462 O O . GLY A 1 211 ? 24.703 21.726 -15.752 1.00 48.78 211 GLY A O 1
ATOM 1463 N N . ASP A 1 212 ? 25.952 21.114 -17.444 1.00 58.56 212 ASP A N 1
ATOM 1464 C CA . ASP A 1 212 ? 27.061 20.454 -18.163 1.00 58.56 212 ASP A CA 1
ATOM 1465 C C . ASP A 1 212 ? 27.268 18.983 -17.750 1.00 58.56 212 ASP A C 1
ATOM 1467 O O . ASP A 1 212 ? 28.389 18.507 -17.584 1.00 58.56 212 ASP A O 1
ATOM 1471 N N . ASP A 1 213 ? 26.154 18.264 -17.579 1.00 56.56 213 ASP A N 1
ATOM 1472 C CA . ASP A 1 213 ? 26.141 16.808 -17.446 1.00 56.56 213 ASP A CA 1
ATOM 1473 C C . ASP A 1 213 ? 26.457 16.142 -18.794 1.00 56.56 213 ASP A C 1
ATOM 1475 O O . ASP A 1 213 ? 25.766 16.346 -19.798 1.00 56.56 213 ASP A O 1
ATOM 1479 N N . GLY A 1 214 ? 27.521 15.338 -18.809 1.00 50.62 214 GLY A N 1
ATOM 1480 C CA . GLY A 1 214 ? 27.850 14.458 -19.925 1.00 50.62 214 GLY A CA 1
ATOM 1481 C C . GLY A 1 214 ? 26.928 13.240 -19.937 1.00 50.62 214 GLY A C 1
ATOM 1482 O O . GLY A 1 214 ? 26.956 12.435 -19.011 1.00 50.62 214 GLY A O 1
ATOM 1483 N N . ASP A 1 215 ? 26.131 13.125 -20.995 1.00 67.19 215 ASP A N 1
ATOM 1484 C CA . ASP A 1 215 ? 25.296 11.966 -21.326 1.00 67.19 215 ASP A CA 1
ATOM 1485 C C . ASP A 1 215 ? 26.186 10.736 -21.616 1.00 67.19 215 ASP A C 1
ATOM 1487 O O . ASP A 1 215 ? 26.784 10.637 -22.690 1.00 67.19 215 ASP A O 1
ATOM 1491 N N . ASP A 1 216 ? 26.336 9.851 -20.619 1.00 59.09 216 ASP A N 1
ATOM 1492 C CA . ASP A 1 216 ? 27.238 8.682 -20.635 1.00 59.09 216 ASP A CA 1
ATOM 1493 C C . ASP A 1 216 ? 26.576 7.385 -20.074 1.00 59.09 216 ASP A C 1
ATOM 1495 O O . ASP A 1 216 ? 27.225 6.545 -19.452 1.00 59.09 216 ASP A O 1
ATOM 1499 N N . GLY A 1 217 ? 25.284 7.173 -20.370 1.00 55.03 217 GLY A N 1
ATOM 1500 C CA . GLY A 1 217 ? 24.746 5.834 -20.691 1.00 55.03 217 GLY A CA 1
ATOM 1501 C C . GLY A 1 217 ? 24.455 4.809 -19.578 1.00 55.03 217 GLY A C 1
ATOM 1502 O O . GLY A 1 217 ? 24.872 3.654 -19.709 1.00 55.03 217 GLY A O 1
ATOM 1503 N N . ASP A 1 218 ? 23.666 5.171 -18.560 1.00 53.28 218 ASP A N 1
ATOM 1504 C CA . ASP A 1 218 ? 23.118 4.241 -17.543 1.00 53.28 218 ASP A CA 1
ATOM 1505 C C . ASP A 1 218 ? 21.649 3.788 -17.817 1.00 53.28 218 ASP A C 1
ATOM 1507 O O . ASP A 1 218 ? 21.010 3.211 -16.938 1.00 53.28 218 ASP A O 1
ATOM 1511 N N . ASP A 1 219 ? 21.115 3.974 -19.041 1.00 55.12 219 ASP A N 1
ATOM 1512 C CA . ASP A 1 219 ? 19.705 3.748 -19.474 1.00 55.12 219 ASP A CA 1
ATOM 1513 C C . ASP A 1 219 ? 19.164 2.289 -19.415 1.00 55.12 219 ASP A C 1
ATOM 1515 O O . ASP A 1 219 ? 18.341 1.874 -20.240 1.00 55.12 219 ASP A O 1
ATOM 1519 N N . ASN A 1 220 ? 19.670 1.439 -18.522 1.00 55.69 220 ASN A N 1
ATOM 1520 C CA . ASN A 1 220 ? 19.287 0.025 -18.441 1.00 55.69 220 ASN A CA 1
ATOM 1521 C C . ASN A 1 220 ? 19.368 -0.550 -17.016 1.00 55.69 220 ASN A C 1
ATOM 1523 O O . ASN A 1 220 ? 19.577 -1.756 -16.832 1.00 55.69 220 ASN A O 1
ATOM 1527 N N . LEU A 1 221 ? 19.209 0.305 -16.004 1.00 54.44 221 LEU A N 1
ATOM 1528 C CA . LEU A 1 221 ? 18.828 -0.145 -14.669 1.00 54.44 221 LEU A CA 1
ATOM 1529 C C . LEU A 1 221 ? 17.382 -0.686 -14.698 1.00 54.44 221 LEU A C 1
ATOM 1531 O O . LEU A 1 221 ? 16.564 -0.244 -15.508 1.00 54.44 221 LEU A O 1
ATOM 1535 N N . PRO A 1 222 ? 17.024 -1.673 -13.857 1.00 62.09 222 PRO A N 1
ATOM 1536 C CA . PRO A 1 222 ? 15.627 -2.049 -13.679 1.00 62.09 222 PRO A CA 1
ATOM 1537 C C . PRO A 1 222 ? 14.831 -0.845 -13.160 1.00 62.09 222 PRO A C 1
ATOM 1539 O O . PRO A 1 222 ? 15.279 -0.193 -12.229 1.00 62.09 222 PRO A O 1
ATOM 1542 N N . TRP A 1 223 ? 13.623 -0.606 -13.683 1.00 73.12 223 TRP A N 1
ATOM 1543 C CA . TRP A 1 223 ? 12.766 0.552 -13.345 1.00 73.12 223 TRP A CA 1
ATOM 1544 C C . TRP A 1 223 ? 12.618 0.863 -11.841 1.00 73.12 223 TRP A C 1
ATOM 1546 O O . TRP A 1 223 ? 12.352 1.998 -11.473 1.00 73.12 223 TRP A O 1
ATOM 1556 N N . CYS A 1 224 ? 12.775 -0.125 -10.954 1.00 76.81 224 CYS A N 1
ATOM 1557 C CA . CYS A 1 224 ? 12.712 0.090 -9.507 1.00 76.81 224 CYS A CA 1
ATOM 1558 C C . CYS A 1 224 ? 13.978 0.718 -8.907 1.00 76.81 224 CYS A C 1
ATOM 1560 O O . CYS A 1 224 ? 13.873 1.351 -7.864 1.00 76.81 224 CYS A O 1
ATOM 1562 N N . ASP A 1 225 ? 15.143 0.530 -9.535 1.00 69.19 225 ASP A N 1
ATOM 1563 C CA . ASP A 1 225 ? 16.445 1.087 -9.138 1.00 69.19 225 ASP A CA 1
ATOM 1564 C C . ASP A 1 225 ? 16.605 2.574 -9.539 1.00 69.19 225 ASP A C 1
ATOM 1566 O O . ASP A 1 225 ? 17.615 3.191 -9.204 1.00 69.19 225 ASP A O 1
ATOM 1570 N N . GLU A 1 226 ? 15.605 3.161 -10.212 1.00 65.19 226 GLU A N 1
ATOM 1571 C CA . GLU A 1 226 ? 15.558 4.568 -10.652 1.00 65.19 226 GLU A CA 1
ATOM 1572 C C . GLU A 1 226 ? 14.624 5.465 -9.794 1.00 65.19 226 GLU A C 1
ATOM 1574 O O . GLU A 1 226 ? 14.338 6.601 -10.182 1.00 65.19 226 GLU A O 1
ATOM 1579 N N . LEU A 1 227 ? 14.117 4.965 -8.651 1.00 60.91 227 LEU A N 1
ATOM 1580 C CA . LEU A 1 227 ? 13.043 5.581 -7.834 1.00 60.91 227 LEU A CA 1
ATOM 1581 C C . LEU A 1 227 ? 13.481 6.048 -6.434 1.00 60.91 227 LEU A C 1
ATOM 1583 O O . LEU A 1 227 ? 12.759 6.912 -5.883 1.00 60.91 227 LEU A O 1
#

Radius of gyration: 26.82 Å; chains: 1; bounding box: 110×51×60 Å

Foldseek 3Di:
DDDDDDDDDDDDDDDPDPPFAKDAAAFFDALLNVCVVRVAASQQQCQLCVVPAPLLSQPPAGGDMGGRHAPPLGLNAKDADAPPDFPVNLCVVLVADPVQQCQQPQLQDPRSPLDDGSGIGRSDNHHSDDDHDPPPPDDRSVVRHNRPHGTHHHPPPDPDDDPDDDDDDDDDDDDDDDDDDDDDDDDDDDDDDDDDDDDDDDDDDDDDDDDDDDPDDPPDDDSSVVD

Organism: NCBI:txid1314777

pLDDT: mean 72.22, std 21.72, range [32.84, 97.81]

Secondary structure (DSSP, 8-state):
-----------PPP-------EEE--TT--HHHHHHHHT--HHHHHHHTTTTS-TT-TT--TT-EEESS-TT-----EEEPPTT--HHHHHHHHT--HHHHHHH-TTS-TT--S--TT-EEE--SS---PPPPTT--PPPGGG---TTPPP-----------------------------------------------------PPP-----------TTS-GGGG-

InterPro domains:
  IPR018392 LysM domain [PF01476] (23-68)
  IPR018392 LysM domain [PF01476] (79-122)
  IPR018392 LysM domain [PS51782] (21-68)
  IPR018392 LysM domain [PS51782] (77-123)
  IPR018392 LysM domain [SM00257] (22-69)
  IPR018392 LysM domain [SM00257] (78-124)
  IPR018392 LysM domain [cd00118] (22-68)
  IPR018392 LysM domain [cd00118] (77-121)
  IPR036779 LysM domain superfamily [G3DSA:3.10.350.10] (22-69)
  IPR036779 LysM domain superfamily [G3DSA:3.10.350.10] (75-123)
  IPR036779 LysM domain superfamily [SSF54106] (21-68)
  IPR036779 LysM domain superfamily [SSF54106] (75-122)
  IPR052210 Secreted LysM effector LysM1-like [PTHR34997] (14-184)